Protein AF-A0AAU9KDA7-F1 (afdb_monomer)

Nearest PDB structures (foldseek):
  5lj7-assembly1_A  TM=3.739E-01  e=6.163E+00  Aggregatibacter actinomycetemcomitans

Secondary structure (DSSP, 8-state):
----SS-HHHHHHHHHHHHHHHHHHHHHHHHGGGTSB-----TT--EETTEEEEE----SB-TTS-BSSHHHHT-TTT-S-HHHHHHHHHHHHHHHHHHHHHT--SS-S-TTTTGGG-HHHHHHHHHHHHHHHHHHHHTHHHH---TT---HHHHHHHHHHHTHHHHHHHHHHTS---THHHHHHS--

Structure (mmCIF, N/CA/C/O backbone):
data_AF-A0AAU9KDA7-F1
#
_entry.id   AF-A0AAU9KDA7-F1
#
loop_
_atom_site.group_PDB
_atom_site.id
_atom_site.type_symbol
_atom_site.label_atom_id
_atom_site.label_alt_id
_atom_site.label_comp_id
_atom_site.label_asym_id
_atom_site.label_entity_id
_atom_site.label_seq_id
_atom_site.pdbx_PDB_ins_code
_atom_site.Cartn_x
_atom_site.Cartn_y
_atom_site.Cartn_z
_atom_site.occupancy
_atom_site.B_iso_or_equiv
_atom_site.auth_seq_id
_atom_site.auth_comp_id
_atom_site.auth_asym_id
_atom_site.auth_atom_id
_atom_site.pdbx_PDB_model_num
ATOM 1 N N . MET A 1 1 ? -16.596 14.611 34.846 1.00 47.81 1 MET A N 1
ATOM 2 C CA . MET A 1 1 ? -16.413 14.015 33.512 1.00 47.81 1 MET A CA 1
ATOM 3 C C . MET A 1 1 ? -15.746 15.099 32.691 1.00 47.81 1 MET A C 1
ATOM 5 O O . MET A 1 1 ? -16.405 16.059 32.333 1.00 47.81 1 MET A O 1
ATOM 9 N N . SER A 1 2 ? -14.416 15.101 32.630 1.00 47.25 2 SER A N 1
ATOM 10 C CA . SER A 1 2 ? -13.685 16.048 31.786 1.00 47.25 2 SER A CA 1
ATOM 11 C C . SER A 1 2 ? -13.745 15.489 30.373 1.00 47.25 2 SER A C 1
ATOM 13 O O . SER A 1 2 ? -13.139 14.446 30.119 1.00 47.25 2 SER A O 1
ATOM 15 N N . ASP A 1 3 ? -14.519 16.125 29.500 1.00 65.69 3 ASP A N 1
ATOM 16 C CA . ASP A 1 3 ? -14.676 15.703 28.111 1.00 65.69 3 ASP A CA 1
ATOM 17 C C . ASP A 1 3 ? -13.369 15.965 27.356 1.00 65.69 3 ASP A C 1
ATOM 19 O O . ASP A 1 3 ? -13.132 17.030 26.788 1.00 65.69 3 ASP A O 1
ATOM 23 N N . PHE A 1 4 ? -12.466 14.988 27.410 1.00 73.62 4 PHE A N 1
ATOM 24 C CA . PHE A 1 4 ? -11.274 14.980 26.580 1.00 73.62 4 PHE A CA 1
ATOM 25 C C . PHE A 1 4 ? -11.685 14.694 25.134 1.00 73.62 4 PHE A C 1
ATOM 27 O O . PHE A 1 4 ? -12.289 13.663 24.844 1.00 73.62 4 PHE A O 1
ATOM 34 N N . ILE A 1 5 ? -11.290 15.581 24.217 1.00 80.31 5 ILE A N 1
ATOM 35 C CA . ILE A 1 5 ? -11.473 15.423 22.760 1.00 80.31 5 ILE A CA 1
ATOM 36 C C . ILE A 1 5 ? -10.819 14.128 22.247 1.00 80.31 5 ILE A C 1
ATOM 38 O O . ILE A 1 5 ? -11.266 13.548 21.261 1.00 80.31 5 ILE A O 1
ATOM 42 N N . ILE A 1 6 ? -9.779 13.650 22.937 1.00 80.38 6 ILE A N 1
ATOM 43 C CA . ILE A 1 6 ? -9.104 12.388 22.645 1.00 80.38 6 ILE A CA 1
ATOM 44 C C . ILE A 1 6 ? -9.185 11.504 23.885 1.00 80.38 6 ILE A C 1
ATOM 46 O O . ILE A 1 6 ? -8.525 11.754 24.892 1.00 80.38 6 ILE A O 1
ATOM 50 N N . THR A 1 7 ? -9.995 10.450 23.802 1.00 83.75 7 THR A N 1
ATOM 51 C CA . THR A 1 7 ? -10.064 9.438 24.863 1.00 83.75 7 THR A CA 1
ATOM 52 C C . THR A 1 7 ? -8.801 8.560 24.818 1.00 83.75 7 THR A C 1
ATOM 54 O O . THR A 1 7 ? -8.312 8.269 23.722 1.00 83.75 7 THR A O 1
ATOM 57 N N . PRO A 1 8 ? -8.269 8.077 25.957 1.00 81.19 8 PRO A N 1
ATOM 58 C CA . PRO A 1 8 ? -7.115 7.169 25.974 1.00 81.19 8 PRO A CA 1
ATOM 59 C C . PRO A 1 8 ? -7.286 5.918 25.096 1.00 81.19 8 PRO A C 1
ATOM 61 O O . PRO A 1 8 ? -6.330 5.455 24.475 1.00 81.19 8 PRO A O 1
ATOM 64 N N . THR A 1 9 ? -8.516 5.413 24.970 1.00 82.38 9 THR A N 1
ATOM 65 C CA . THR A 1 9 ? -8.870 4.322 24.050 1.00 82.38 9 THR A CA 1
ATOM 66 C C . THR A 1 9 ? -8.643 4.704 22.585 1.00 82.38 9 THR A C 1
ATOM 68 O O . THR A 1 9 ? -8.045 3.933 21.839 1.00 82.38 9 THR A O 1
ATOM 71 N N . MET A 1 10 ? -9.029 5.917 22.178 1.00 87.50 10 MET A N 1
ATOM 72 C CA . MET A 1 10 ? -8.768 6.436 20.830 1.00 87.50 10 MET A CA 1
ATOM 73 C C . MET A 1 10 ? -7.266 6.606 20.585 1.00 87.50 10 MET A C 1
ATOM 75 O O . MET A 1 10 ? -6.771 6.201 19.536 1.00 87.50 10 MET A O 1
ATOM 79 N N . PHE A 1 11 ? -6.526 7.143 21.562 1.00 86.69 11 PHE A N 1
ATOM 80 C CA . PHE A 1 11 ? -5.074 7.315 21.453 1.00 86.69 11 PHE A CA 1
ATOM 81 C C . PHE A 1 11 ? -4.350 5.977 21.247 1.00 86.69 11 PHE A C 1
ATOM 83 O O . PHE A 1 11 ? -3.495 5.867 20.370 1.00 86.69 11 PHE A O 1
ATOM 90 N N . LYS A 1 12 ? -4.740 4.939 21.998 1.00 87.62 12 LYS A N 1
ATOM 91 C CA . LYS A 1 12 ? -4.221 3.573 21.837 1.00 87.62 12 LYS A CA 1
ATOM 92 C C . LYS A 1 12 ? -4.412 3.055 20.406 1.00 87.62 12 LYS A C 1
ATOM 94 O O . LYS A 1 12 ? -3.474 2.493 19.843 1.00 87.62 12 LYS A O 1
ATOM 99 N N . HIS A 1 13 ? -5.596 3.237 19.816 1.00 89.00 13 HIS A N 1
ATOM 100 C CA . HIS A 1 13 ? -5.866 2.803 18.438 1.00 89.00 13 HIS A CA 1
ATOM 101 C C . HIS A 1 13 ? -5.035 3.579 17.417 1.00 89.00 13 HIS A C 1
ATOM 103 O O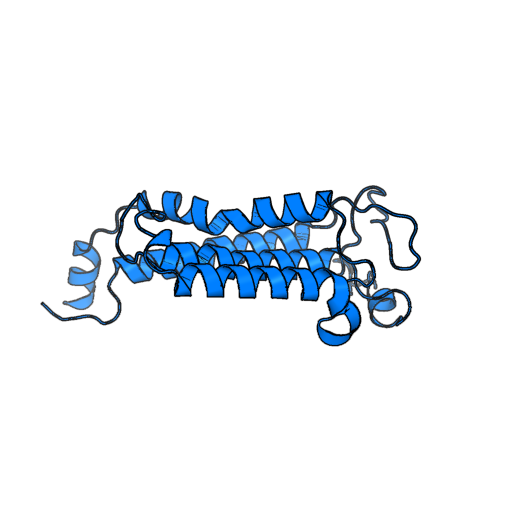 . HIS A 1 13 ? -4.439 2.961 16.539 1.00 89.00 13 HIS A O 1
ATOM 109 N N . ILE A 1 14 ? -4.934 4.905 17.565 1.00 91.00 14 ILE A N 1
ATOM 110 C CA . ILE A 1 14 ? -4.136 5.763 16.675 1.00 91.00 14 ILE A CA 1
ATOM 111 C C . ILE A 1 14 ? -2.660 5.353 16.719 1.00 91.00 14 ILE A C 1
ATOM 113 O O . ILE A 1 14 ? -2.061 5.063 15.683 1.00 91.00 14 ILE A O 1
ATOM 117 N N . PHE A 1 15 ? -2.079 5.285 17.918 1.00 91.75 15 PHE A N 1
ATOM 118 C CA . PHE A 1 15 ? -0.660 4.981 18.089 1.00 91.75 15 PHE A CA 1
ATOM 119 C C . PHE A 1 15 ? -0.328 3.535 17.703 1.00 91.75 15 PHE A C 1
ATOM 121 O O . PHE A 1 15 ? 0.678 3.285 17.037 1.00 91.75 15 PHE A O 1
ATOM 128 N N . GLY A 1 16 ? -1.185 2.578 18.077 1.00 91.81 16 GLY A N 1
ATOM 129 C CA . GLY A 1 16 ? -0.997 1.166 17.752 1.00 91.81 16 GLY A CA 1
ATOM 130 C C . GLY A 1 16 ? -1.025 0.905 16.247 1.00 91.81 16 GLY A C 1
ATOM 131 O O . GLY A 1 16 ? -0.121 0.255 15.722 1.00 91.81 16 GLY A O 1
ATOM 132 N N . GLN A 1 17 ? -2.018 1.456 15.540 1.00 93.56 17 GLN A N 1
ATOM 133 C CA . GLN A 1 17 ? -2.123 1.316 14.085 1.00 93.56 17 GLN A CA 1
ATOM 134 C C . GLN A 1 17 ? -0.934 1.959 13.371 1.00 93.56 17 GLN A C 1
ATOM 136 O O . GLN A 1 17 ? -0.307 1.312 12.533 1.00 93.56 17 GLN A O 1
ATOM 141 N N . ALA A 1 18 ? -0.581 3.194 13.744 1.00 94.31 18 ALA A N 1
ATOM 142 C CA . ALA A 1 18 ? 0.538 3.911 13.139 1.00 94.31 18 ALA A CA 1
ATOM 143 C C . ALA A 1 18 ? 1.865 3.164 13.332 1.00 94.31 18 ALA A C 1
ATOM 145 O O . ALA A 1 18 ? 2.627 3.005 12.383 1.00 94.31 18 ALA A O 1
ATOM 146 N N . THR A 1 19 ? 2.121 2.642 14.536 1.00 94.69 19 THR A N 1
ATOM 147 C CA . THR A 1 19 ? 3.363 1.913 14.835 1.00 94.69 19 THR A CA 1
ATOM 148 C C . THR A 1 19 ? 3.494 0.652 13.982 1.00 94.69 19 THR A C 1
ATOM 150 O O . THR A 1 19 ? 4.547 0.421 13.391 1.00 94.69 19 THR A O 1
ATOM 153 N N . ILE A 1 20 ? 2.424 -0.146 13.875 1.00 94.81 20 ILE A N 1
ATOM 154 C CA . ILE A 1 20 ? 2.430 -1.387 13.086 1.00 94.81 20 ILE A CA 1
ATOM 155 C C . ILE A 1 20 ? 2.615 -1.080 11.596 1.00 94.81 20 ILE A C 1
ATOM 157 O O . ILE A 1 20 ? 3.453 -1.699 10.945 1.00 94.81 20 ILE A O 1
ATOM 161 N N . GLN A 1 21 ? 1.881 -0.101 11.062 1.00 95.38 21 GLN A N 1
ATOM 162 C CA . GLN A 1 21 ? 1.982 0.277 9.650 1.00 95.38 21 GLN A CA 1
ATOM 163 C C . GLN A 1 21 ? 3.379 0.810 9.306 1.00 95.38 21 GLN A C 1
ATOM 165 O O . GLN A 1 21 ? 3.981 0.352 8.336 1.00 95.38 21 GLN A O 1
ATOM 170 N N . CYS A 1 22 ? 3.939 1.707 10.125 1.00 95.19 22 CYS A N 1
ATOM 171 C CA . CYS A 1 22 ? 5.295 2.224 9.928 1.00 95.19 22 CYS A CA 1
ATOM 172 C C . CYS A 1 22 ? 6.350 1.115 9.989 1.00 95.19 22 CYS A C 1
ATOM 174 O O . CYS A 1 22 ? 7.234 1.070 9.136 1.00 95.19 22 CYS A O 1
ATOM 176 N N . ALA A 1 23 ? 6.247 0.201 10.960 1.00 95.62 23 ALA A N 1
ATOM 177 C CA . ALA A 1 23 ? 7.174 -0.920 11.080 1.00 95.62 23 ALA A CA 1
ATOM 178 C C . ALA A 1 23 ? 7.142 -1.822 9.837 1.00 95.62 23 ALA A C 1
ATOM 180 O O . ALA A 1 23 ? 8.193 -2.240 9.356 1.00 95.62 23 ALA A O 1
ATOM 181 N N . ILE A 1 24 ? 5.953 -2.077 9.283 1.00 94.81 24 ILE A N 1
ATOM 182 C CA . ILE A 1 24 ? 5.789 -2.908 8.086 1.00 94.81 24 ILE A CA 1
ATOM 183 C C . ILE A 1 24 ? 6.342 -2.214 6.841 1.00 94.81 24 ILE A C 1
ATOM 185 O O . ILE A 1 24 ? 7.099 -2.838 6.102 1.00 94.81 24 ILE A O 1
ATOM 189 N N . ILE A 1 25 ? 6.027 -0.933 6.618 1.00 94.62 25 ILE A N 1
ATOM 190 C CA . ILE A 1 25 ? 6.587 -0.177 5.484 1.00 94.62 25 ILE A CA 1
ATOM 191 C C . ILE A 1 25 ? 8.115 -0.141 5.568 1.00 94.62 25 ILE A C 1
ATOM 193 O O . ILE A 1 25 ? 8.795 -0.397 4.576 1.00 94.62 25 ILE A O 1
ATOM 197 N N . PHE A 1 26 ? 8.663 0.112 6.757 1.00 93.38 26 PHE A N 1
ATOM 198 C CA . PHE A 1 26 ? 10.106 0.133 6.962 1.00 93.38 26 PHE A CA 1
ATOM 199 C C . PHE A 1 26 ? 10.738 -1.238 6.700 1.00 93.38 26 PHE A C 1
ATOM 201 O O . PHE A 1 26 ? 11.737 -1.326 5.993 1.00 93.38 26 PHE A O 1
ATOM 208 N N . ALA A 1 27 ? 10.134 -2.320 7.200 1.00 93.38 27 ALA A N 1
ATOM 209 C CA . ALA A 1 27 ? 10.602 -3.675 6.928 1.00 93.38 27 ALA A CA 1
ATOM 210 C C . ALA A 1 27 ? 10.559 -4.005 5.426 1.00 93.38 27 ALA A C 1
ATOM 212 O O . ALA A 1 27 ? 11.539 -4.518 4.887 1.00 93.38 27 ALA A O 1
ATOM 213 N N . MET A 1 28 ? 9.473 -3.656 4.729 1.00 91.81 28 MET A N 1
ATOM 214 C CA . MET A 1 28 ? 9.343 -3.872 3.283 1.00 91.81 28 MET A CA 1
ATOM 215 C C . MET A 1 28 ? 10.344 -3.050 2.470 1.00 91.81 28 MET A C 1
ATOM 217 O O . MET A 1 28 ? 10.842 -3.540 1.464 1.00 91.81 28 MET A O 1
ATOM 221 N N . MET A 1 29 ? 10.712 -1.848 2.915 1.00 89.62 29 MET A N 1
ATOM 222 C CA . MET A 1 29 ? 11.744 -1.041 2.254 1.00 89.62 29 MET A CA 1
ATOM 223 C C . MET A 1 29 ? 13.112 -1.745 2.213 1.00 89.62 29 MET A C 1
ATOM 225 O O . MET A 1 29 ? 13.900 -1.522 1.294 1.00 89.62 29 MET A O 1
ATOM 229 N N . PHE A 1 30 ? 13.404 -2.612 3.186 1.00 87.50 30 PHE A N 1
ATOM 230 C CA . PHE A 1 30 ? 14.641 -3.397 3.203 1.00 87.50 30 PHE A CA 1
ATOM 231 C C . PHE A 1 30 ? 14.481 -4.801 2.626 1.00 87.50 30 PHE A C 1
ATOM 233 O O . PHE A 1 30 ? 15.401 -5.278 1.969 1.00 87.50 30 PHE A O 1
ATOM 240 N N . ALA A 1 31 ? 13.340 -5.451 2.857 1.00 89.12 31 ALA A N 1
ATOM 241 C CA . ALA A 1 31 ? 13.101 -6.843 2.477 1.00 89.12 31 ALA A CA 1
ATOM 242 C C . ALA A 1 31 ? 12.422 -7.022 1.107 1.00 89.12 31 ALA A C 1
ATOM 244 O O . ALA A 1 31 ? 12.367 -8.143 0.604 1.00 89.12 31 ALA A O 1
ATOM 245 N N . GLY A 1 32 ? 11.899 -5.951 0.501 1.00 85.06 32 GLY A N 1
ATOM 246 C CA . GLY A 1 32 ? 11.080 -6.019 -0.714 1.00 85.06 32 GLY A CA 1
ATOM 247 C C . GLY A 1 32 ? 11.781 -6.681 -1.902 1.00 85.06 32 GLY A C 1
ATOM 248 O O . GLY A 1 32 ? 11.145 -7.441 -2.628 1.00 85.06 32 GLY A O 1
ATOM 249 N N . GLU A 1 33 ? 13.098 -6.492 -2.026 1.00 86.94 33 GLU A N 1
ATOM 250 C CA . GLU A 1 33 ? 13.928 -7.046 -3.110 1.00 86.94 33 GLU A CA 1
ATOM 251 C C . GLU A 1 33 ? 14.067 -8.576 -3.096 1.00 86.94 33 GLU A C 1
ATOM 253 O O . GLU A 1 33 ? 14.548 -9.151 -4.069 1.00 86.94 33 GLU A O 1
ATOM 258 N N . ASN A 1 34 ? 13.664 -9.234 -2.004 1.00 86.56 34 ASN A N 1
ATOM 259 C CA . ASN A 1 34 ? 13.741 -10.691 -1.834 1.00 86.56 34 ASN A CA 1
ATOM 260 C C . ASN A 1 34 ? 12.362 -11.358 -1.720 1.00 86.56 34 ASN A C 1
ATOM 262 O O . ASN A 1 34 ? 12.284 -12.565 -1.513 1.00 86.56 34 ASN A O 1
ATOM 266 N N . PHE A 1 35 ? 11.282 -10.576 -1.745 1.00 85.88 35 PHE A N 1
ATOM 267 C CA . PHE A 1 35 ? 9.934 -11.070 -1.460 1.00 85.88 35 PHE A CA 1
ATOM 268 C C . PHE A 1 35 ? 8.960 -10.828 -2.609 1.00 85.88 35 PHE A C 1
ATOM 270 O O . PHE A 1 35 ? 8.087 -11.659 -2.847 1.00 85.88 35 PHE A O 1
ATOM 277 N N . ILE A 1 36 ? 9.069 -9.694 -3.303 1.00 89.12 36 ILE A N 1
ATOM 278 C CA . ILE A 1 36 ? 8.114 -9.332 -4.352 1.00 89.12 36 ILE A CA 1
ATOM 279 C C . ILE A 1 36 ? 8.585 -9.986 -5.654 1.00 89.12 36 ILE A C 1
ATOM 281 O O . ILE A 1 36 ? 9.662 -9.621 -6.138 1.00 89.12 36 ILE A O 1
ATOM 285 N N . PRO A 1 37 ? 7.831 -10.948 -6.212 1.00 90.31 37 PRO A N 1
ATOM 286 C CA . PRO A 1 37 ? 8.215 -11.582 -7.461 1.00 90.31 37 PRO A CA 1
ATOM 287 C C . PRO A 1 37 ? 8.095 -10.580 -8.607 1.00 90.31 37 PRO A C 1
ATOM 289 O O . PRO A 1 37 ? 7.195 -9.732 -8.616 1.00 90.31 37 PRO A O 1
ATOM 292 N N . GLU A 1 38 ? 9.005 -10.670 -9.566 1.00 89.69 38 GLU A N 1
ATOM 293 C CA . GLU A 1 38 ? 8.989 -9.870 -10.786 1.00 89.69 38 GLU A CA 1
ATOM 294 C C . GLU A 1 38 ? 8.656 -10.775 -11.968 1.00 89.69 38 GLU A C 1
ATOM 296 O O . GLU A 1 38 ? 9.120 -11.909 -12.043 1.00 89.69 38 GLU A O 1
ATOM 301 N N . TYR A 1 39 ? 7.839 -10.279 -12.894 1.00 84.50 39 TYR A N 1
ATOM 302 C CA . TYR A 1 39 ? 7.463 -11.050 -14.074 1.00 84.50 39 TYR A CA 1
ATOM 303 C C . TYR A 1 39 ? 7.317 -10.151 -15.291 1.00 84.50 39 TYR A C 1
ATOM 305 O O . TYR A 1 39 ? 6.731 -9.068 -15.227 1.00 84.50 39 TYR A O 1
ATOM 313 N N . GLY A 1 40 ? 7.756 -10.671 -16.434 1.00 80.06 40 GLY A N 1
ATOM 314 C CA . GLY A 1 40 ? 7.497 -10.108 -17.752 1.00 80.06 40 GLY A CA 1
ATOM 315 C C . GLY A 1 40 ? 8.766 -9.892 -18.571 1.00 80.06 40 GLY A C 1
ATOM 316 O O . GLY A 1 40 ? 9.883 -10.095 -18.104 1.00 80.06 40 GLY A O 1
ATOM 317 N N . ASN A 1 41 ? 8.564 -9.456 -19.816 1.00 74.94 41 ASN A N 1
ATOM 318 C CA . ASN A 1 41 ? 9.622 -9.301 -20.822 1.00 74.94 41 ASN A CA 1
ATOM 319 C C . ASN A 1 41 ? 9.726 -7.856 -21.363 1.00 74.94 41 ASN A C 1
ATOM 321 O O . ASN A 1 41 ? 10.228 -7.634 -22.465 1.00 74.94 41 ASN A O 1
ATOM 325 N N . GLY A 1 42 ? 9.186 -6.878 -20.629 1.00 77.31 42 GLY A N 1
ATOM 326 C CA . GLY A 1 42 ? 9.202 -5.455 -20.973 1.00 77.31 42 GLY A CA 1
ATOM 327 C C . GLY A 1 42 ? 10.568 -4.800 -20.747 1.00 77.31 42 GLY A C 1
ATOM 328 O O . GLY A 1 42 ? 11.371 -5.258 -19.939 1.00 77.31 42 GLY A O 1
ATOM 329 N N . LYS A 1 43 ? 10.836 -3.689 -21.446 1.00 78.25 43 LYS A N 1
ATOM 330 C CA . LYS A 1 43 ? 12.105 -2.933 -21.333 1.00 78.25 43 LYS A CA 1
ATOM 331 C C . LYS A 1 43 ? 12.288 -2.233 -19.980 1.00 78.25 43 LYS A C 1
ATOM 333 O O . LYS A 1 43 ? 13.402 -1.842 -19.637 1.00 78.25 43 LYS A O 1
ATOM 338 N N . SER A 1 44 ? 11.197 -2.056 -19.246 1.00 80.50 44 SER A N 1
ATOM 339 C CA . SER A 1 44 ? 11.124 -1.456 -17.913 1.00 80.50 44 SER A CA 1
ATOM 340 C C . SER A 1 44 ? 11.291 -2.496 -16.792 1.00 80.50 44 SER A C 1
ATOM 342 O O . SER A 1 44 ? 11.293 -2.132 -15.617 1.00 80.50 44 SER A O 1
ATOM 344 N N . ILE A 1 45 ? 11.444 -3.786 -17.118 1.00 84.25 45 ILE A N 1
ATOM 345 C CA . ILE A 1 45 ? 11.479 -4.888 -16.147 1.00 84.25 45 ILE A CA 1
ATOM 346 C C . ILE A 1 45 ? 12.926 -5.285 -15.851 1.00 84.25 45 ILE A C 1
ATOM 348 O O . ILE A 1 45 ? 13.676 -5.655 -16.753 1.00 84.25 45 ILE A O 1
ATOM 352 N N . TYR A 1 46 ? 13.308 -5.213 -14.573 1.00 83.31 46 TYR A N 1
ATOM 353 C CA . TYR A 1 46 ? 14.661 -5.507 -14.102 1.00 83.31 46 TYR A CA 1
ATOM 354 C C . TYR A 1 46 ? 14.608 -6.389 -12.867 1.00 83.31 46 TYR A C 1
ATOM 356 O O . TYR A 1 46 ? 13.999 -6.039 -11.855 1.00 83.31 46 TYR A O 1
ATOM 364 N N . TYR A 1 47 ? 15.323 -7.500 -12.951 1.00 86.19 47 TYR A N 1
ATOM 365 C CA . TYR A 1 47 ? 15.408 -8.479 -11.885 1.00 86.19 47 TYR A CA 1
ATOM 366 C C . TYR A 1 47 ? 16.525 -8.139 -10.897 1.00 86.19 47 TYR A C 1
ATOM 368 O O . TYR A 1 47 ? 17.501 -7.442 -11.215 1.00 86.19 47 TYR A O 1
ATOM 376 N N . ASN A 1 48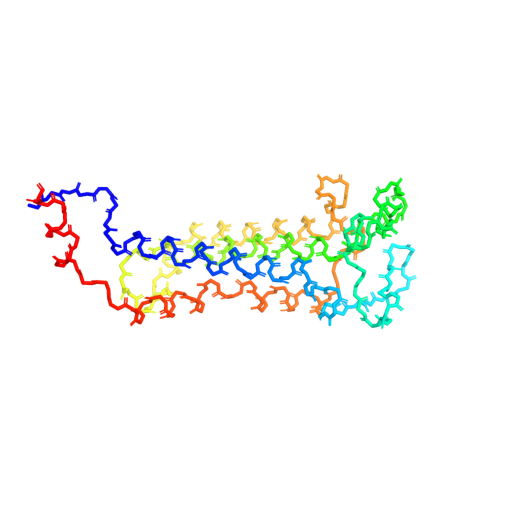 ? 16.385 -8.627 -9.669 1.00 84.88 48 ASN A N 1
ATOM 377 C CA . ASN A 1 48 ? 17.431 -8.533 -8.667 1.00 84.88 48 ASN A CA 1
ATOM 378 C C . ASN A 1 48 ? 18.649 -9.382 -9.104 1.00 84.88 48 ASN A C 1
ATOM 380 O O . ASN A 1 48 ? 18.509 -10.583 -9.323 1.00 84.88 48 ASN A O 1
ATOM 384 N N . PRO A 1 49 ? 19.871 -8.815 -9.186 1.00 80.38 49 PRO A N 1
ATOM 385 C CA . PRO A 1 49 ? 21.062 -9.557 -9.612 1.00 80.38 49 PRO A CA 1
ATOM 386 C C . PRO A 1 49 ? 21.445 -10.706 -8.670 1.00 80.38 49 PRO A C 1
ATOM 388 O O . PRO A 1 49 ? 22.226 -11.571 -9.050 1.00 80.38 49 PRO A O 1
ATOM 391 N N . SER A 1 50 ? 20.949 -10.699 -7.429 1.00 81.06 50 SER A N 1
ATOM 392 C CA . SER A 1 50 ? 21.172 -11.786 -6.467 1.00 81.06 50 SER A CA 1
ATOM 393 C C . SER A 1 50 ? 20.093 -12.869 -6.535 1.00 81.06 50 SER A C 1
ATOM 395 O O . SER A 1 50 ? 20.286 -13.956 -5.993 1.00 81.06 50 SER A O 1
ATOM 397 N N . SER A 1 51 ? 18.943 -12.587 -7.149 1.00 77.31 51 SER A N 1
ATOM 398 C CA . SER A 1 51 ? 17.819 -13.517 -7.260 1.00 77.31 51 SER A CA 1
ATOM 399 C C . SER A 1 51 ? 16.930 -13.100 -8.430 1.00 77.31 51 SER A C 1
ATOM 401 O O . SER A 1 51 ? 16.126 -12.177 -8.308 1.00 77.31 51 SER A O 1
ATOM 403 N N . GLU A 1 52 ? 17.089 -13.790 -9.558 1.00 80.12 52 GLU A N 1
ATOM 404 C CA . GLU A 1 52 ? 16.472 -13.438 -10.845 1.00 80.12 52 GLU A CA 1
ATOM 405 C C . GLU A 1 52 ? 14.938 -13.529 -10.863 1.00 80.12 52 GLU A C 1
ATOM 407 O O . GLU A 1 52 ? 14.334 -13.114 -11.837 1.00 80.12 52 GLU A O 1
ATOM 412 N N . ASP A 1 53 ? 14.299 -14.006 -9.794 1.00 87.06 53 ASP A N 1
ATOM 413 C CA . ASP A 1 53 ? 12.838 -14.119 -9.700 1.00 87.06 53 ASP A CA 1
ATOM 414 C C . ASP A 1 53 ? 12.171 -12.907 -9.014 1.00 87.06 53 ASP A C 1
ATOM 416 O O . ASP A 1 53 ? 10.944 -12.796 -9.004 1.00 87.06 53 ASP A O 1
ATOM 420 N N . TYR A 1 54 ? 12.947 -11.993 -8.415 1.00 90.31 54 TYR A N 1
ATOM 421 C CA . TYR A 1 54 ? 12.416 -10.888 -7.603 1.00 90.31 54 TYR A CA 1
ATOM 422 C C . TYR A 1 54 ? 12.707 -9.504 -8.184 1.00 90.31 54 TYR A C 1
ATOM 424 O O . TYR A 1 54 ? 13.642 -9.297 -8.964 1.00 90.31 54 TYR A O 1
ATOM 432 N N . VAL A 1 55 ? 11.905 -8.531 -7.745 1.00 90.00 55 VAL A N 1
ATOM 433 C CA . VAL A 1 55 ? 12.024 -7.125 -8.142 1.00 90.00 55 VAL A CA 1
ATOM 434 C C . VAL A 1 55 ? 13.362 -6.529 -7.717 1.00 90.00 55 VAL A C 1
ATOM 436 O O . VAL A 1 55 ? 13.907 -6.807 -6.645 1.00 90.00 55 VAL A O 1
ATOM 439 N N . LYS A 1 56 ? 13.872 -5.607 -8.530 1.00 89.25 56 LYS A N 1
ATOM 440 C CA . LYS A 1 56 ? 1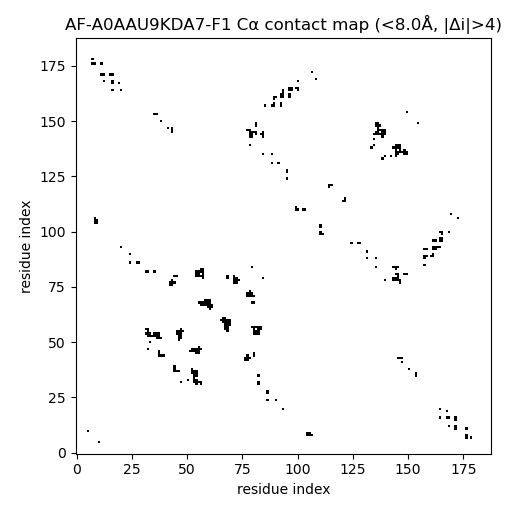5.019 -4.784 -8.151 1.00 89.25 56 LYS A CA 1
ATOM 441 C C . LYS A 1 56 ? 14.665 -3.855 -6.974 1.00 89.25 56 LYS A C 1
ATOM 443 O O . LYS A 1 56 ? 13.569 -3.305 -6.918 1.00 89.25 56 LYS A O 1
ATOM 448 N N . SER A 1 57 ? 15.625 -3.602 -6.083 1.00 86.88 57 SER A N 1
ATOM 449 C CA . SER A 1 57 ? 15.481 -2.820 -4.840 1.00 86.88 57 SER A CA 1
ATOM 450 C C . SER A 1 57 ? 14.772 -1.462 -4.955 1.00 86.88 57 SER A C 1
ATOM 452 O O . SER A 1 57 ? 14.183 -0.961 -4.001 1.00 86.88 57 SER A O 1
ATOM 454 N N . GLY A 1 58 ? 14.889 -0.792 -6.103 1.00 86.94 58 GLY A N 1
ATOM 455 C CA . GLY A 1 58 ? 14.387 0.572 -6.281 1.00 86.94 58 GLY A CA 1
ATOM 456 C C . GLY A 1 58 ? 15.132 1.640 -5.469 1.00 86.94 58 GLY A C 1
ATOM 457 O O . GLY A 1 58 ? 14.814 2.816 -5.596 1.00 86.94 58 GLY A O 1
ATOM 458 N N . ARG A 1 59 ? 16.131 1.259 -4.661 1.00 88.12 59 ARG A N 1
ATOM 459 C CA . ARG A 1 59 ? 17.022 2.167 -3.929 1.00 88.12 59 ARG A CA 1
ATOM 460 C C . ARG A 1 59 ? 18.093 2.720 -4.870 1.00 88.12 59 ARG A C 1
ATOM 462 O O . ARG A 1 59 ? 18.683 1.971 -5.644 1.00 88.12 59 ARG A O 1
ATOM 469 N N . ASP A 1 60 ? 18.406 4.009 -4.767 1.00 86.19 60 ASP A N 1
ATOM 470 C CA . ASP A 1 60 ? 19.447 4.623 -5.609 1.00 86.19 60 ASP A CA 1
ATOM 471 C C . ASP A 1 60 ? 20.843 4.063 -5.330 1.00 86.19 60 ASP A C 1
ATOM 473 O O . ASP A 1 60 ? 21.644 3.902 -6.255 1.00 86.19 60 ASP A O 1
ATOM 477 N N . TYR A 1 61 ? 21.115 3.744 -4.063 1.00 86.56 61 TYR A N 1
ATOM 478 C CA . TYR A 1 61 ? 22.401 3.256 -3.583 1.00 86.56 61 TYR A CA 1
ATOM 479 C C . TYR A 1 61 ? 22.231 1.984 -2.756 1.00 86.56 61 TYR A C 1
ATOM 481 O O . TYR A 1 61 ? 21.284 1.838 -1.980 1.00 86.56 61 TYR A O 1
ATOM 489 N N . ASN A 1 62 ? 23.201 1.087 -2.889 1.00 83.94 62 ASN A N 1
ATOM 490 C CA . ASN A 1 62 ? 23.336 -0.091 -2.046 1.00 83.94 62 ASN A CA 1
ATOM 491 C C . ASN A 1 62 ? 23.920 0.274 -0.676 1.00 83.94 62 ASN A C 1
ATOM 493 O O . ASN A 1 62 ? 24.519 1.332 -0.492 1.00 83.94 62 ASN A O 1
ATOM 497 N N . PHE A 1 63 ? 23.855 -0.658 0.277 1.00 82.19 63 PHE A N 1
ATOM 498 C CA . PHE A 1 63 ? 24.470 -0.500 1.605 1.00 82.19 63 PHE A CA 1
ATOM 499 C C . PHE A 1 63 ? 25.980 -0.213 1.575 1.00 82.19 63 PHE A C 1
ATOM 501 O O . PHE A 1 63 ? 26.527 0.314 2.538 1.00 82.19 63 PHE A O 1
ATOM 508 N N . LYS A 1 64 ? 26.657 -0.559 0.474 1.00 87.00 64 LYS A N 1
ATOM 509 C CA . LYS A 1 64 ? 28.084 -0.289 0.250 1.00 87.00 64 LYS A CA 1
ATOM 510 C C . LYS A 1 64 ? 28.365 1.126 -0.278 1.00 87.00 64 LYS A C 1
ATOM 512 O O . LYS A 1 64 ? 29.524 1.503 -0.382 1.00 87.00 64 LYS A O 1
ATOM 517 N N . GLY A 1 65 ? 27.327 1.897 -0.613 1.00 86.12 65 GLY A N 1
ATOM 518 C CA . GLY A 1 65 ? 27.436 3.217 -1.244 1.00 86.12 65 GLY A CA 1
ATOM 519 C C . GLY A 1 65 ? 27.538 3.184 -2.773 1.00 86.12 65 GLY A C 1
ATOM 520 O O . GLY A 1 65 ? 27.551 4.239 -3.403 1.00 86.12 65 GLY A O 1
ATOM 521 N N . ASP A 1 66 ? 27.569 1.997 -3.383 1.00 87.25 66 ASP A N 1
ATOM 522 C CA . ASP A 1 66 ? 27.567 1.839 -4.839 1.00 87.25 66 ASP A CA 1
ATOM 523 C C . ASP A 1 66 ? 26.190 2.164 -5.433 1.00 87.25 66 ASP A C 1
ATOM 525 O O . ASP A 1 66 ? 25.157 1.895 -4.813 1.00 87.25 66 ASP A O 1
ATOM 529 N N . LYS A 1 67 ? 26.168 2.710 -6.655 1.00 86.75 67 LYS A N 1
ATOM 530 C CA . LYS A 1 67 ? 24.929 3.006 -7.393 1.00 86.75 67 LYS A CA 1
ATOM 531 C C . LYS A 1 67 ? 24.195 1.706 -7.730 1.00 86.75 67 LYS A C 1
ATOM 533 O O . LYS A 1 67 ? 24.798 0.804 -8.304 1.00 86.75 67 LYS A O 1
ATOM 538 N N . ASP A 1 68 ? 22.904 1.641 -7.414 1.00 84.19 68 ASP A N 1
ATOM 539 C CA . ASP A 1 68 ? 22.051 0.478 -7.679 1.00 84.19 68 ASP A CA 1
ATOM 540 C C . ASP A 1 68 ? 20.962 0.796 -8.709 1.00 84.19 68 ASP A C 1
ATOM 542 O O . ASP A 1 68 ? 21.091 0.441 -9.881 1.00 84.19 68 ASP A O 1
ATOM 546 N N . CYS A 1 69 ? 19.914 1.522 -8.307 1.00 83.19 69 CYS A N 1
ATOM 547 C CA . CYS A 1 69 ? 18.822 1.917 -9.204 1.00 83.19 69 CYS A CA 1
ATOM 548 C C . CYS A 1 69 ? 18.937 3.353 -9.729 1.00 83.19 69 CYS A C 1
ATOM 550 O O . CYS A 1 69 ? 18.091 3.768 -10.517 1.00 83.19 69 CYS A O 1
ATOM 552 N N . TYR A 1 70 ? 20.003 4.084 -9.381 1.00 81.31 70 TYR A N 1
ATOM 553 C CA . TYR A 1 70 ? 20.209 5.481 -9.792 1.00 81.31 70 TYR A CA 1
ATOM 554 C C . TYR A 1 70 ? 20.010 5.712 -11.302 1.00 81.31 70 TYR A C 1
ATOM 556 O O . TYR A 1 70 ? 19.414 6.699 -11.728 1.00 81.31 70 TYR A O 1
ATOM 564 N N . TRP A 1 71 ? 20.494 4.787 -12.137 1.00 75.25 71 TRP A N 1
ATOM 565 C CA . TRP A 1 71 ? 20.331 4.880 -13.588 1.00 75.25 71 TRP A CA 1
ATOM 566 C C . TRP A 1 71 ? 18.892 4.630 -14.073 1.00 75.25 71 TRP A C 1
ATOM 568 O O . TRP A 1 71 ? 18.501 5.258 -15.047 1.00 75.25 71 TRP A O 1
ATOM 578 N N . LEU A 1 72 ? 18.080 3.794 -13.411 1.00 81.25 72 LEU A N 1
ATOM 579 C CA . LEU A 1 72 ? 16.700 3.495 -13.823 1.00 81.25 72 LEU A CA 1
ATOM 580 C C . LEU A 1 72 ? 15.852 4.760 -13.709 1.00 81.25 72 LEU A C 1
ATOM 582 O O . LEU A 1 72 ? 15.146 5.119 -14.643 1.00 81.25 72 LEU A O 1
ATOM 586 N N . TYR A 1 73 ? 16.001 5.473 -12.591 1.00 72.69 73 TYR A N 1
ATOM 587 C CA . TYR A 1 73 ? 15.263 6.702 -12.319 1.00 72.69 73 TYR A CA 1
ATOM 588 C C . TYR A 1 73 ? 15.522 7.802 -13.359 1.00 72.69 73 TYR A C 1
ATOM 590 O O . TYR A 1 73 ? 14.612 8.533 -13.739 1.00 72.69 73 TYR A O 1
ATOM 598 N N . ASN A 1 74 ? 16.759 7.912 -13.851 1.00 79.44 74 ASN A N 1
ATOM 599 C CA . ASN A 1 74 ? 17.130 8.933 -14.830 1.00 79.44 74 ASN A CA 1
ATOM 600 C C . ASN A 1 74 ? 16.800 8.541 -16.287 1.00 79.44 74 ASN A C 1
ATOM 602 O O . ASN A 1 74 ? 16.987 9.352 -17.192 1.00 79.44 74 ASN A O 1
ATOM 606 N N . ASN A 1 75 ? 16.339 7.308 -16.535 1.00 80.25 75 ASN A N 1
ATOM 607 C CA . ASN A 1 75 ? 15.955 6.832 -17.864 1.00 80.25 75 ASN A CA 1
ATOM 608 C C . ASN A 1 75 ? 14.429 6.871 -18.032 1.00 80.25 75 ASN A C 1
ATOM 610 O O . ASN A 1 75 ? 13.699 6.075 -17.441 1.00 80.25 75 ASN A O 1
ATOM 614 N N . THR A 1 76 ? 13.949 7.751 -18.911 1.00 76.69 76 THR A N 1
ATOM 615 C CA . THR A 1 76 ? 12.512 7.941 -19.182 1.00 76.69 76 THR A CA 1
ATOM 616 C C . THR A 1 76 ? 11.837 6.729 -19.818 1.00 76.69 76 THR A C 1
ATOM 618 O O . THR A 1 76 ? 10.637 6.548 -19.648 1.00 76.69 76 THR A O 1
ATOM 621 N N . ASP A 1 77 ? 12.596 5.893 -20.528 1.00 77.38 77 ASP A N 1
ATOM 622 C CA . ASP A 1 77 ? 12.069 4.723 -21.247 1.00 77.38 77 ASP A CA 1
ATOM 623 C C . ASP A 1 77 ? 11.875 3.497 -20.341 1.00 77.38 77 ASP A C 1
ATOM 625 O O . ASP A 1 77 ? 11.241 2.518 -20.734 1.00 77.38 77 ASP A O 1
ATOM 629 N N . ILE A 1 78 ? 12.471 3.530 -19.148 1.00 78.19 78 ILE A N 1
ATOM 630 C CA . ILE A 1 78 ? 12.557 2.401 -18.220 1.00 78.19 78 ILE A CA 1
ATOM 631 C C . ILE A 1 78 ? 11.708 2.670 -16.977 1.00 78.19 78 ILE A C 1
ATOM 633 O O . ILE A 1 78 ? 10.917 1.818 -16.579 1.00 78.19 78 ILE A O 1
ATOM 637 N N . GLY A 1 79 ? 11.842 3.862 -16.392 1.00 83.56 79 GLY A N 1
ATOM 638 C CA . GLY A 1 79 ? 11.116 4.239 -15.188 1.00 83.56 79 GLY A CA 1
ATOM 639 C C . GLY A 1 79 ? 11.646 3.590 -13.897 1.00 83.56 79 GLY A C 1
ATOM 640 O O . GLY A 1 79 ? 12.643 2.863 -13.895 1.00 83.56 79 GLY A O 1
ATOM 641 N N . PRO A 1 80 ? 11.011 3.899 -12.755 1.00 84.88 80 PRO A N 1
ATOM 642 C CA . PRO A 1 80 ? 11.420 3.405 -11.442 1.00 84.88 80 PRO A CA 1
ATOM 643 C C . PRO A 1 80 ? 11.084 1.920 -11.264 1.00 84.88 80 PRO A C 1
ATOM 645 O O . PRO A 1 80 ? 10.207 1.395 -11.938 1.00 84.88 80 PRO A O 1
ATOM 648 N N . SER A 1 81 ? 11.743 1.242 -10.318 1.00 88.69 81 SER A N 1
ATOM 649 C CA . SER A 1 81 ? 11.450 -0.167 -9.999 1.00 88.69 81 SER A CA 1
ATOM 650 C C . SER A 1 81 ? 10.015 -0.370 -9.489 1.00 88.69 81 SER A C 1
ATOM 652 O O . SER A 1 81 ? 9.520 0.433 -8.688 1.00 88.69 81 SER A O 1
ATOM 654 N N . ARG A 1 82 ? 9.397 -1.513 -9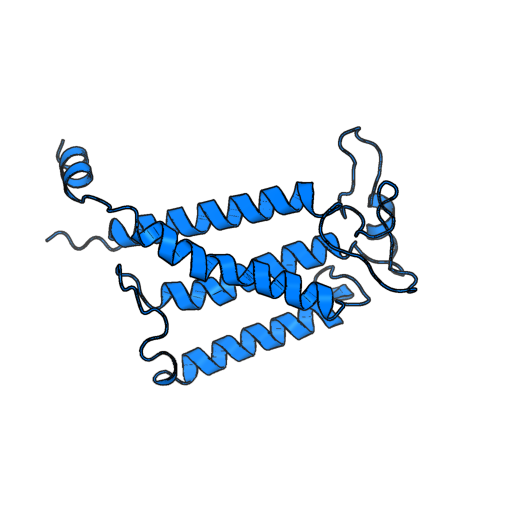.839 1.00 89.38 82 ARG A N 1
ATOM 655 C CA . ARG A 1 82 ? 8.091 -1.946 -9.306 1.00 89.38 82 ARG A CA 1
ATOM 656 C C . ARG A 1 82 ? 8.058 -2.001 -7.780 1.00 89.38 82 ARG A C 1
ATOM 658 O O . ARG A 1 82 ? 7.001 -1.780 -7.196 1.00 89.38 82 ARG A O 1
ATOM 665 N N . MET A 1 83 ? 9.196 -2.218 -7.115 1.00 91.50 83 MET A N 1
ATOM 666 C CA . MET A 1 83 ? 9.272 -2.227 -5.649 1.00 91.50 83 MET A CA 1
ATOM 667 C C . MET A 1 83 ? 8.791 -0.910 -5.021 1.00 91.50 83 MET A C 1
ATOM 669 O O . MET A 1 83 ? 8.060 -0.928 -4.030 1.00 91.50 83 MET A O 1
ATOM 673 N N . VAL A 1 84 ? 9.167 0.236 -5.597 1.00 90.12 84 VAL A N 1
ATOM 674 C CA . VAL A 1 84 ? 8.787 1.554 -5.060 1.00 90.12 84 VAL A CA 1
ATOM 675 C C . VAL A 1 84 ? 7.289 1.778 -5.236 1.00 90.12 84 VAL A C 1
ATOM 677 O O . VAL A 1 84 ? 6.602 2.193 -4.301 1.00 90.12 84 VAL A O 1
ATOM 680 N N . THR A 1 85 ? 6.762 1.414 -6.407 1.00 92.06 85 THR A N 1
ATOM 681 C CA . THR A 1 85 ? 5.320 1.424 -6.673 1.00 92.06 85 THR A CA 1
ATOM 682 C C . THR A 1 85 ? 4.575 0.493 -5.719 1.00 92.06 85 THR A C 1
ATOM 684 O O . THR A 1 85 ? 3.475 0.821 -5.282 1.00 92.06 85 THR A O 1
ATOM 687 N N . PHE A 1 86 ? 5.163 -0.651 -5.353 1.00 93.31 86 PHE A N 1
ATOM 688 C CA . PHE A 1 86 ? 4.526 -1.639 -4.478 1.00 93.31 86 PHE A CA 1
ATOM 689 C C . PHE A 1 86 ? 4.386 -1.083 -3.068 1.00 93.31 86 PHE A C 1
ATOM 691 O O . PHE A 1 86 ? 3.303 -1.123 -2.487 1.00 93.31 86 PHE A O 1
ATOM 698 N N . ILE A 1 87 ? 5.461 -0.492 -2.543 1.00 93.62 87 ILE A N 1
ATOM 699 C CA . ILE A 1 87 ? 5.445 0.169 -1.235 1.00 93.62 87 ILE A CA 1
ATOM 700 C C . ILE A 1 87 ? 4.430 1.317 -1.229 1.00 93.62 87 ILE A C 1
ATOM 702 O O . ILE A 1 87 ? 3.656 1.434 -0.278 1.00 93.62 87 ILE A O 1
ATOM 706 N N . PHE A 1 88 ? 4.384 2.124 -2.294 1.00 93.25 88 PHE A N 1
ATOM 707 C CA . PHE A 1 88 ? 3.377 3.174 -2.448 1.00 93.25 88 PHE A CA 1
ATOM 708 C C . PHE A 1 88 ? 1.948 2.608 -2.443 1.00 93.25 88 PHE A C 1
ATOM 710 O O . PHE A 1 88 ? 1.095 3.100 -1.705 1.00 93.25 88 PHE A O 1
ATOM 717 N N . ASN A 1 89 ? 1.687 1.544 -3.207 1.00 95.00 89 ASN A N 1
ATOM 718 C CA . ASN A 1 89 ? 0.363 0.935 -3.280 1.00 95.00 89 ASN A CA 1
ATOM 719 C C . ASN A 1 89 ? -0.074 0.355 -1.930 1.00 95.00 89 ASN A C 1
ATOM 721 O O . ASN A 1 89 ? -1.191 0.604 -1.481 1.00 95.00 89 ASN A O 1
ATOM 725 N N . VAL A 1 90 ? 0.815 -0.364 -1.243 1.00 95.62 90 VAL A N 1
ATOM 726 C CA . VAL A 1 90 ? 0.528 -0.906 0.091 1.00 95.62 90 VAL A CA 1
ATOM 727 C C . VAL A 1 90 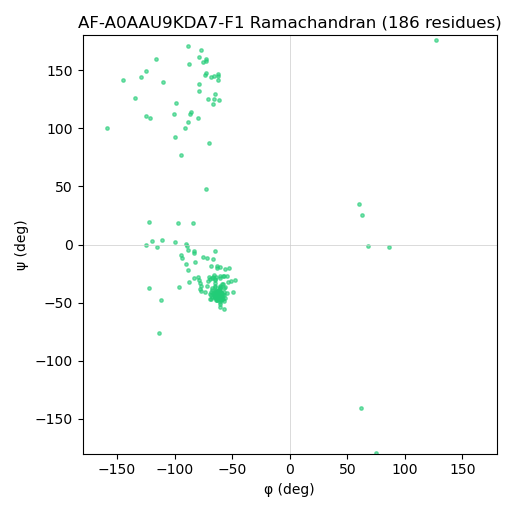? 0.295 0.210 1.105 1.00 95.62 90 VAL A C 1
ATOM 729 O O . VAL A 1 90 ? -0.619 0.093 1.919 1.00 95.62 90 VAL A O 1
ATOM 732 N N . PHE A 1 91 ? 1.055 1.308 1.033 1.00 95.38 91 PHE A N 1
ATOM 733 C CA . PHE A 1 91 ? 0.808 2.481 1.864 1.00 95.38 91 PHE A CA 1
ATOM 734 C C . PHE A 1 91 ? -0.619 2.995 1.655 1.00 95.38 91 PHE A C 1
ATOM 736 O O . PHE A 1 91 ? -1.377 3.003 2.620 1.00 95.38 91 PHE A O 1
ATOM 743 N N . VAL A 1 92 ? -1.030 3.298 0.417 1.00 95.19 92 VAL A N 1
ATOM 744 C CA . VAL A 1 92 ? -2.391 3.800 0.142 1.00 95.19 92 VAL A CA 1
ATOM 745 C C . VAL A 1 92 ? -3.472 2.804 0.569 1.00 95.19 92 VAL A C 1
ATOM 747 O O . VAL A 1 92 ? -4.472 3.194 1.179 1.00 95.19 92 VAL A O 1
ATOM 750 N N . LEU A 1 93 ? -3.263 1.507 0.326 1.00 96.25 93 LEU A N 1
ATOM 751 C CA . LEU A 1 93 ? -4.168 0.465 0.807 1.00 96.25 93 LEU A CA 1
ATOM 752 C C . LEU A 1 93 ? -4.258 0.459 2.338 1.00 96.25 93 LEU A C 1
ATOM 754 O O . LEU A 1 93 ? -5.354 0.280 2.870 1.00 96.25 93 LEU A O 1
ATOM 758 N N . PHE A 1 94 ? -3.169 0.735 3.066 1.00 97.06 94 PHE A N 1
ATOM 759 C CA . PHE A 1 94 ? -3.247 0.890 4.516 1.00 97.06 94 PHE A CA 1
ATOM 760 C C . PHE A 1 94 ? -4.179 2.023 4.922 1.00 97.06 94 PHE A C 1
ATOM 762 O O . PHE A 1 94 ? -4.966 1.831 5.847 1.00 97.06 94 PHE A O 1
ATOM 769 N N . GLN A 1 95 ? -4.148 3.174 4.244 1.00 95.81 95 GLN A N 1
ATOM 770 C CA . GLN A 1 95 ? -5.095 4.250 4.550 1.00 95.81 95 GLN A CA 1
ATOM 771 C C . GLN A 1 95 ? -6.536 3.848 4.220 1.00 95.81 95 GLN A C 1
ATOM 773 O O . GLN A 1 95 ? -7.420 4.056 5.052 1.00 95.81 95 GLN A O 1
ATOM 778 N N . LEU A 1 96 ? -6.758 3.199 3.074 1.00 95.69 96 LEU A N 1
ATOM 779 C CA . LEU A 1 96 ? -8.083 2.762 2.633 1.00 95.69 96 LEU A CA 1
ATOM 780 C C . LEU A 1 96 ? -8.720 1.737 3.589 1.00 95.69 96 LEU A C 1
ATOM 782 O O . LEU A 1 96 ? -9.902 1.825 3.928 1.00 95.69 96 LEU A O 1
ATOM 786 N N . PHE A 1 97 ? -7.949 0.755 4.058 1.00 94.62 97 PHE A N 1
ATOM 787 C CA . PHE A 1 97 ? -8.443 -0.238 5.013 1.00 94.62 97 PHE A CA 1
ATOM 788 C C . PHE A 1 97 ? -8.496 0.305 6.446 1.00 94.62 97 PHE A C 1
ATOM 790 O O . PHE A 1 97 ? -9.383 -0.072 7.217 1.00 94.62 97 PHE A O 1
ATOM 797 N N . ASN A 1 98 ? -7.610 1.235 6.813 1.00 93.25 98 ASN A N 1
ATOM 798 C CA . ASN A 1 98 ? -7.685 1.913 8.104 1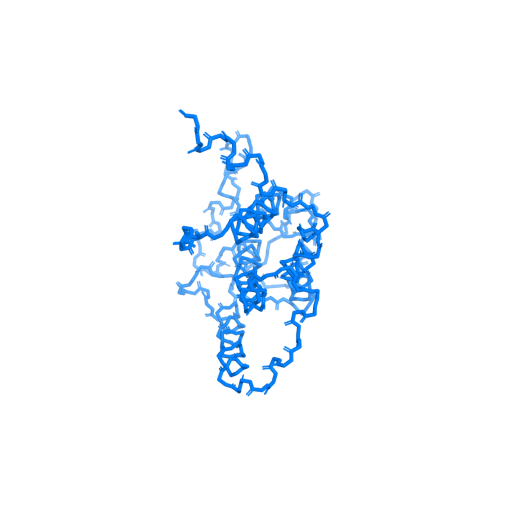.00 93.25 98 ASN A CA 1
ATOM 799 C C . ASN A 1 98 ? -8.918 2.827 8.211 1.00 93.25 98 ASN A C 1
ATOM 801 O O . ASN A 1 98 ? -9.468 2.970 9.301 1.00 93.25 98 ASN A O 1
ATOM 805 N N . GLU A 1 99 ? -9.422 3.375 7.103 1.00 92.38 99 GLU A N 1
ATOM 806 C CA . GLU A 1 99 ? -10.681 4.132 7.084 1.00 92.38 99 GLU A CA 1
ATOM 807 C C . GLU A 1 99 ? -11.861 3.301 7.621 1.00 92.38 99 GLU A C 1
ATOM 809 O O . GLU A 1 99 ? -12.662 3.780 8.430 1.00 92.38 99 GLU A O 1
ATOM 814 N N . ILE A 1 100 ? -11.918 2.012 7.259 1.00 91.25 100 ILE A N 1
ATOM 815 C CA . ILE A 1 100 ? -12.937 1.074 7.755 1.00 91.25 100 ILE A CA 1
ATOM 816 C C . ILE A 1 100 ? -12.833 0.918 9.278 1.00 91.25 100 ILE A C 1
ATOM 818 O O . ILE A 1 100 ? -13.854 0.881 9.971 1.00 91.25 100 ILE A O 1
ATOM 822 N N . ASN A 1 101 ? -11.612 0.877 9.819 1.00 89.12 101 ASN A N 1
ATOM 823 C CA . ASN A 1 101 ? -11.392 0.830 11.261 1.00 89.12 101 ASN A CA 1
ATOM 824 C C . ASN A 1 101 ? -11.817 2.142 11.939 1.00 89.12 101 ASN A C 1
ATOM 826 O O . ASN A 1 101 ? -12.521 2.119 12.949 1.00 89.12 101 ASN A O 1
ATOM 830 N N . CYS A 1 102 ? -11.455 3.297 11.389 1.00 87.38 102 CYS A N 1
ATOM 831 C CA . CYS A 1 102 ? -11.757 4.596 11.997 1.00 87.38 102 CYS A CA 1
ATOM 832 C C . CYS A 1 102 ? -13.263 4.866 12.161 1.00 87.38 102 CYS A C 1
ATOM 834 O O . CYS A 1 102 ? -13.653 5.656 13.019 1.00 87.38 102 CYS A O 1
ATOM 836 N N . ARG A 1 103 ? -14.128 4.154 11.423 1.00 88.00 103 ARG A N 1
ATOM 837 C CA . ARG A 1 103 ? -15.592 4.232 11.566 1.00 88.00 103 ARG A CA 1
ATOM 838 C C . ARG A 1 103 ? -16.095 3.883 12.972 1.00 88.00 103 ARG A C 1
ATOM 840 O O . ARG A 1 103 ? -17.168 4.336 13.371 1.00 88.00 103 ARG A O 1
ATOM 847 N N . LYS A 1 104 ? -15.356 3.057 13.718 1.00 82.38 104 LYS A N 1
ATOM 848 C CA . LYS A 1 104 ? -15.693 2.639 15.085 1.00 82.38 104 LYS A CA 1
ATOM 849 C C . LYS A 1 104 ? -14.530 2.967 16.018 1.00 82.38 104 LYS A C 1
ATOM 851 O O . LYS A 1 104 ? -13.486 2.329 15.938 1.00 82.38 104 LYS A O 1
ATOM 856 N N . LEU A 1 105 ? -14.728 3.943 16.904 1.00 73.88 105 LEU A N 1
ATOM 857 C CA . LEU A 1 105 ? -13.687 4.489 17.792 1.00 73.88 105 LEU A CA 1
ATOM 858 C C . LEU A 1 105 ? -13.547 3.741 19.127 1.00 73.88 105 LEU A C 1
ATOM 860 O O . LEU A 1 105 ? -12.509 3.827 19.777 1.00 73.88 105 LEU A O 1
ATOM 864 N N . GLN A 1 106 ? -14.594 3.033 19.548 1.00 76.12 106 GLN A N 1
ATOM 865 C CA . GLN A 1 106 ? -14.590 2.219 20.763 1.00 76.12 106 GLN A CA 1
ATOM 866 C C . GLN A 1 106 ? -14.095 0.795 20.467 1.00 76.12 106 GLN A C 1
ATOM 868 O O . GLN A 1 106 ? -13.957 0.405 19.302 1.00 76.12 106 GLN A O 1
ATOM 873 N N . ASP A 1 107 ? -13.867 0.007 21.521 1.00 77.25 107 ASP A N 1
ATOM 874 C CA . ASP A 1 107 ? -13.422 -1.394 21.458 1.00 77.25 107 ASP A CA 1
ATOM 875 C C . ASP A 1 107 ? -14.538 -2.355 20.979 1.00 77.25 107 ASP A C 1
ATOM 877 O O . ASP A 1 107 ? -14.800 -3.407 21.557 1.00 77.25 107 ASP A O 1
ATOM 881 N N . GLU A 1 108 ? -15.221 -1.988 19.894 1.00 78.62 108 GLU A N 1
ATOM 882 C CA . GLU A 1 108 ? -16.177 -2.837 19.190 1.00 78.62 108 GLU A CA 1
ATOM 883 C C . GLU A 1 108 ? -15.434 -3.848 18.300 1.00 78.62 108 GLU A C 1
ATOM 885 O O . GLU A 1 108 ? -14.551 -3.482 17.516 1.00 78.62 108 GLU A O 1
ATOM 890 N N . THR A 1 109 ? -15.828 -5.121 18.383 1.00 71.25 109 THR A N 1
ATOM 891 C CA . THR A 1 109 ? -15.222 -6.235 17.630 1.00 71.25 109 THR A CA 1
ATOM 892 C C . THR A 1 109 ? -15.766 -6.366 16.203 1.00 71.25 109 THR A C 1
ATOM 894 O O . THR A 1 109 ? -15.045 -6.787 15.301 1.00 71.25 109 THR A O 1
ATOM 897 N N . CYS A 1 110 ? -17.016 -5.963 15.958 1.00 78.31 110 CYS A N 1
ATOM 898 C CA . CYS A 1 110 ? -17.675 -6.077 14.653 1.00 78.31 110 CYS A CA 1
ATOM 899 C C . CYS A 1 110 ? -17.553 -4.789 13.819 1.00 78.31 110 CYS A C 1
ATOM 901 O O . CYS A 1 110 ? -18.526 -4.047 13.657 1.00 78.31 110 CYS A O 1
ATOM 903 N N . ILE A 1 111 ? -16.380 -4.545 13.225 1.00 80.31 111 ILE A N 1
ATOM 904 C CA . ILE A 1 111 ? -16.110 -3.347 12.401 1.00 80.31 111 ILE A CA 1
ATOM 905 C C . ILE A 1 111 ? -17.002 -3.199 11.162 1.00 80.31 111 ILE A C 1
ATOM 907 O O . ILE A 1 111 ? -17.245 -2.078 10.724 1.00 80.31 111 ILE A O 1
ATOM 911 N N . LEU A 1 112 ? -17.523 -4.299 10.607 1.00 80.25 112 LEU A N 1
ATOM 912 C CA . LEU A 1 112 ? -18.361 -4.287 9.398 1.00 80.25 112 LEU A CA 1
ATOM 913 C C . LEU A 1 112 ? -19.856 -4.091 9.695 1.00 80.25 112 LEU A C 1
ATOM 915 O O . LEU A 1 112 ? -20.664 -3.935 8.779 1.00 80.25 112 LEU A O 1
ATOM 919 N N . SER A 1 113 ? -20.249 -4.057 10.972 1.00 82.12 113 SER A N 1
ATOM 920 C CA . SER A 1 113 ? -21.657 -3.940 11.355 1.00 82.12 113 SER A CA 1
ATOM 921 C C . SER A 1 113 ? -22.271 -2.638 10.834 1.00 82.12 113 SER A C 1
ATOM 923 O O . SER A 1 113 ? -21.776 -1.550 11.127 1.00 82.12 113 SER A O 1
ATOM 925 N N . ASN A 1 114 ? -23.361 -2.718 10.068 1.00 83.62 114 ASN A N 1
ATOM 926 C CA . ASN A 1 114 ? -24.043 -1.562 9.467 1.00 83.62 114 ASN A CA 1
ATOM 927 C C . ASN A 1 114 ? -23.200 -0.749 8.459 1.00 83.62 114 ASN A C 1
ATOM 929 O O . ASN A 1 114 ? -23.452 0.443 8.296 1.00 83.62 114 ASN A O 1
ATOM 933 N N . ILE A 1 115 ? -22.186 -1.329 7.805 1.00 86.69 115 ILE A N 1
ATOM 934 C CA . ILE A 1 115 ? -21.375 -0.591 6.813 1.00 86.69 115 ILE A CA 1
ATOM 935 C C . ILE A 1 115 ? -22.200 -0.158 5.593 1.00 86.69 115 ILE A C 1
ATOM 937 O O . ILE A 1 115 ? -22.125 0.988 5.168 1.00 86.69 115 ILE A O 1
ATOM 941 N N . THR A 1 116 ? -23.090 -1.028 5.114 1.00 86.25 116 THR A N 1
ATOM 942 C CA . THR A 1 116 ? -23.931 -0.796 3.930 1.00 86.25 116 THR A CA 1
ATOM 943 C C . THR A 1 116 ? -25.100 0.157 4.169 1.00 86.25 116 THR A C 1
ATOM 945 O O . THR A 1 116 ? -25.729 0.593 3.210 1.00 86.25 116 THR A O 1
ATOM 948 N N . LYS A 1 117 ? -25.393 0.522 5.427 1.00 90.25 117 LYS A N 1
ATOM 949 C CA . LYS A 1 117 ? -26.434 1.517 5.735 1.00 90.25 117 LYS A CA 1
ATOM 950 C C . LYS A 1 117 ? -26.030 2.928 5.313 1.00 90.25 117 LYS A C 1
ATOM 952 O O . LYS A 1 117 ? -26.901 3.739 5.018 1.00 90.25 117 LYS A O 1
ATOM 957 N N . ASN A 1 118 ? -24.730 3.224 5.291 1.00 90.94 118 ASN A N 1
ATOM 958 C CA . ASN A 1 118 ? -24.216 4.491 4.791 1.00 90.94 118 ASN A CA 1
ATOM 959 C C . ASN A 1 118 ? -23.698 4.297 3.361 1.00 90.94 118 ASN A C 1
ATOM 961 O O . ASN A 1 118 ? -22.543 3.929 3.152 1.00 90.94 118 ASN A O 1
ATOM 965 N N . TRP A 1 119 ? -24.564 4.544 2.377 1.00 90.88 119 TRP A N 1
ATOM 966 C CA . TRP A 1 119 ? -24.213 4.359 0.969 1.00 90.88 119 TRP A CA 1
ATOM 967 C C . TRP A 1 119 ? -23.105 5.315 0.499 1.00 90.88 119 TRP A C 1
ATOM 969 O O . TRP A 1 119 ? -22.279 4.926 -0.321 1.00 90.88 119 TRP A O 1
ATOM 979 N N . LEU A 1 120 ? -23.021 6.518 1.081 1.00 92.50 120 LEU A N 1
ATOM 980 C CA . LEU A 1 120 ? -21.971 7.493 0.773 1.00 92.50 120 LEU A CA 1
ATOM 981 C C . LEU A 1 120 ? -20.585 6.988 1.191 1.00 92.50 120 LEU A C 1
ATOM 983 O O . LEU A 1 120 ? -19.635 7.139 0.430 1.00 92.50 120 LEU A O 1
ATOM 987 N N . PHE A 1 121 ? -20.477 6.331 2.350 1.00 91.06 121 PHE A N 1
ATOM 988 C CA . PHE A 1 121 ? -19.221 5.712 2.787 1.00 91.06 121 PHE A CA 1
ATOM 989 C C . PHE A 1 121 ? -18.752 4.641 1.794 1.00 91.06 121 PHE A C 1
ATOM 991 O O . PHE A 1 121 ? -17.612 4.662 1.343 1.00 91.06 121 PHE A O 1
ATOM 998 N N . VAL A 1 122 ? -19.653 3.731 1.408 1.00 92.88 122 VAL A N 1
ATOM 999 C CA . VAL A 1 122 ? -19.338 2.657 0.454 1.00 92.88 122 VAL A CA 1
ATOM 1000 C C . VAL A 1 122 ? -18.937 3.234 -0.906 1.00 92.88 122 VAL A C 1
ATOM 1002 O O . VAL A 1 122 ? -17.963 2.781 -1.501 1.00 92.88 122 VAL A O 1
ATOM 1005 N N . PHE A 1 123 ? -19.653 4.255 -1.382 1.00 94.88 123 PHE A N 1
ATOM 1006 C CA . PHE A 1 123 ? -19.347 4.927 -2.640 1.00 94.88 123 PHE A CA 1
ATOM 1007 C C . PHE A 1 123 ? -17.950 5.561 -2.635 1.00 94.88 123 PHE A C 1
ATOM 1009 O O . PHE A 1 123 ? -17.159 5.277 -3.532 1.00 94.88 123 PHE A O 1
ATOM 1016 N N . ILE A 1 124 ? -17.624 6.366 -1.618 1.00 94.88 124 ILE A N 1
ATOM 1017 C CA . ILE A 1 124 ? -16.311 7.023 -1.507 1.00 94.88 124 ILE A CA 1
ATOM 1018 C C . ILE A 1 124 ? -15.192 5.985 -1.445 1.00 94.88 124 ILE A C 1
ATOM 1020 O O . ILE A 1 124 ? -14.200 6.116 -2.159 1.00 94.88 124 ILE A O 1
ATOM 1024 N N . TRP A 1 125 ? -15.381 4.923 -0.663 1.00 94.62 125 TRP A N 1
ATOM 1025 C CA . TRP A 1 125 ? -14.397 3.854 -0.533 1.00 94.62 125 TRP A CA 1
ATOM 1026 C C . TRP A 1 125 ? -14.064 3.210 -1.888 1.00 94.62 125 TRP A C 1
ATOM 1028 O O . TRP A 1 125 ? -12.894 3.074 -2.247 1.00 94.62 125 TRP A O 1
ATOM 1038 N N . PHE A 1 126 ? -15.085 2.883 -2.691 1.00 95.50 126 PHE A N 1
ATOM 1039 C CA . PHE A 1 126 ? -14.870 2.342 -4.035 1.00 95.50 126 PHE A CA 1
ATOM 1040 C C . PHE A 1 126 ? -14.247 3.359 -4.990 1.00 95.50 126 PHE A C 1
ATOM 1042 O O . PHE A 1 126 ? -13.410 2.974 -5.800 1.00 95.50 126 PHE A O 1
ATOM 1049 N N . VAL A 1 127 ? -14.612 4.642 -4.902 1.00 96.69 127 VAL A N 1
ATOM 1050 C CA . VAL A 1 127 ? -13.985 5.694 -5.717 1.00 96.69 127 VAL A CA 1
ATOM 1051 C C . VAL A 1 127 ? -12.488 5.781 -5.421 1.00 96.69 127 VAL A C 1
ATOM 1053 O O . VAL A 1 127 ? -11.694 5.765 -6.357 1.00 96.69 127 VAL A O 1
ATOM 1056 N N . ILE A 1 128 ? -12.091 5.806 -4.145 1.00 95.94 128 ILE A N 1
ATOM 1057 C CA . ILE A 1 128 ? -10.674 5.846 -3.754 1.00 95.94 128 ILE A CA 1
ATOM 1058 C C . ILE A 1 128 ? -9.950 4.590 -4.250 1.00 95.94 128 ILE A C 1
ATOM 1060 O O . ILE A 1 128 ? -8.867 4.699 -4.820 1.00 95.94 128 ILE A O 1
ATOM 1064 N N . PHE A 1 129 ? -10.558 3.409 -4.102 1.00 95.81 129 PHE A N 1
ATOM 1065 C CA . PHE A 1 129 ? -9.980 2.159 -4.599 1.00 95.81 129 PHE A CA 1
ATOM 1066 C C . PHE A 1 129 ? -9.775 2.165 -6.123 1.00 95.81 129 PHE A C 1
ATOM 1068 O O . PHE A 1 129 ? -8.702 1.811 -6.603 1.00 95.81 129 PHE A O 1
ATOM 1075 N N . TRP A 1 130 ? -10.766 2.607 -6.901 1.00 95.44 130 TRP A N 1
ATOM 1076 C CA . TRP A 1 130 ? -10.651 2.670 -8.362 1.00 95.44 130 TRP A CA 1
ATOM 1077 C C . TRP A 1 130 ? -9.628 3.698 -8.829 1.00 95.44 130 TRP A C 1
ATOM 1079 O O . TRP A 1 130 ? -8.846 3.415 -9.736 1.00 95.44 130 TRP A O 1
ATOM 1089 N N . VAL A 1 131 ? -9.599 4.872 -8.195 1.00 94.19 131 VAL A N 1
ATOM 1090 C CA . VAL A 1 131 ? -8.558 5.871 -8.454 1.00 94.19 131 VAL A CA 1
ATOM 1091 C C . VAL A 1 131 ? -7.184 5.279 -8.141 1.00 94.19 131 VAL A C 1
ATOM 1093 O O . VAL A 1 131 ? -6.268 5.457 -8.936 1.00 94.19 131 VAL A O 1
ATOM 1096 N N . GLN A 1 132 ? -7.049 4.507 -7.059 1.00 94.25 132 GLN A N 1
ATOM 1097 C CA . GLN A 1 132 ? -5.800 3.824 -6.727 1.00 94.25 132 GLN A CA 1
ATOM 1098 C C . GLN A 1 132 ? -5.368 2.825 -7.807 1.00 94.25 132 GLN A C 1
ATOM 1100 O O . GLN A 1 132 ? -4.202 2.828 -8.195 1.00 94.25 132 GLN A O 1
ATOM 1105 N N . VAL A 1 133 ? -6.290 2.020 -8.341 1.00 93.88 133 VAL A N 1
ATOM 1106 C CA . VAL A 1 133 ? -5.992 1.104 -9.458 1.00 93.88 133 VAL A CA 1
ATOM 1107 C C . VAL A 1 133 ? -5.501 1.881 -10.682 1.00 93.88 133 VAL A C 1
ATOM 1109 O O . VAL A 1 133 ? -4.457 1.554 -11.238 1.00 93.88 133 VAL A O 1
ATOM 1112 N N . ILE A 1 134 ? -6.194 2.957 -11.066 1.00 92.50 134 ILE A N 1
ATOM 1113 C CA . ILE A 1 134 ? -5.802 3.788 -12.216 1.00 92.50 134 ILE A CA 1
ATOM 1114 C C . ILE A 1 134 ? -4.431 4.440 -11.988 1.00 92.50 134 ILE A C 1
ATOM 1116 O O . ILE A 1 134 ? -3.617 4.496 -12.907 1.00 92.50 134 ILE A O 1
ATOM 1120 N N . MET A 1 135 ? -4.151 4.915 -10.771 1.00 91.06 135 MET A N 1
ATOM 1121 C CA . MET A 1 135 ? -2.858 5.515 -10.437 1.00 91.06 135 MET A CA 1
ATOM 1122 C C . MET A 1 135 ? -1.711 4.505 -10.508 1.00 91.06 135 MET A C 1
ATOM 1124 O O . MET A 1 135 ? -0.626 4.871 -10.940 1.00 91.06 135 MET A O 1
ATOM 1128 N N . VAL A 1 136 ? -1.920 3.248 -10.124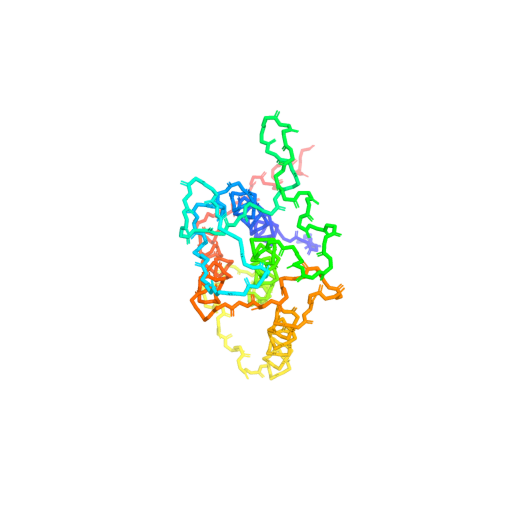 1.00 92.06 136 VAL A N 1
ATOM 1129 C CA . VAL A 1 136 ? -0.865 2.226 -10.202 1.00 92.06 136 VAL A CA 1
ATOM 1130 C C . VAL A 1 136 ? -0.616 1.782 -11.644 1.00 92.06 136 VAL A C 1
ATOM 1132 O O . VAL A 1 136 ? 0.536 1.650 -12.039 1.00 92.06 136 VAL A O 1
ATOM 1135 N N . GLU A 1 137 ? -1.673 1.601 -12.440 1.00 90.62 137 GLU A N 1
ATOM 1136 C CA . GLU A 1 137 ? -1.551 1.116 -13.824 1.00 90.62 137 GLU A CA 1
ATOM 1137 C C . GLU A 1 137 ? -1.103 2.204 -14.813 1.00 90.62 137 GLU A C 1
ATOM 1139 O O . GLU A 1 137 ? -0.404 1.916 -15.779 1.00 90.62 137 GLU A O 1
ATOM 1144 N N . ALA A 1 138 ? -1.503 3.462 -14.597 1.00 87.38 138 ALA A N 1
ATOM 1145 C CA . ALA A 1 138 ? -1.267 4.559 -15.542 1.00 87.38 138 ALA A CA 1
ATOM 1146 C C . ALA A 1 138 ? -0.542 5.773 -14.932 1.00 87.38 138 ALA A C 1
ATOM 1148 O O . ALA A 1 138 ? -0.269 6.752 -15.629 1.00 87.38 138 ALA A O 1
ATOM 1149 N N . GLY A 1 139 ? -0.204 5.747 -13.641 1.00 82.88 139 GLY A N 1
ATOM 1150 C CA . GLY A 1 139 ? 0.418 6.876 -12.939 1.00 82.88 139 GLY A CA 1
ATOM 1151 C C . GLY A 1 139 ? 1.932 6.977 -13.095 1.00 82.88 139 GLY A C 1
ATOM 1152 O O . GLY A 1 139 ? 2.567 7.670 -12.300 1.00 82.88 139 GLY A O 1
ATOM 1153 N N . GLY A 1 140 ? 2.532 6.327 -14.096 1.00 79.75 140 GLY A N 1
ATOM 1154 C CA . GLY A 1 140 ? 3.986 6.332 -14.279 1.00 79.75 140 GLY A CA 1
ATOM 1155 C C . GLY A 1 140 ? 4.583 7.736 -14.409 1.00 79.75 140 GLY A C 1
ATOM 1156 O O . GLY A 1 140 ? 5.555 8.066 -13.736 1.00 79.75 140 GLY A O 1
ATOM 1157 N N . TRP A 1 141 ? 3.938 8.608 -15.190 1.00 72.69 141 TRP A N 1
ATOM 1158 C CA . TRP A 1 141 ? 4.402 9.986 -15.394 1.00 72.69 141 TRP A CA 1
ATOM 1159 C C . TRP A 1 141 ? 4.099 10.926 -14.217 1.00 72.69 141 TRP A C 1
ATOM 1161 O O . TRP A 1 141 ? 4.926 11.763 -13.869 1.00 72.69 141 TRP A O 1
ATOM 1171 N N . ALA A 1 142 ? 2.921 10.804 -13.600 1.00 79.88 142 ALA A N 1
ATOM 1172 C CA . ALA A 1 142 ? 2.462 11.747 -12.576 1.00 79.88 142 ALA A CA 1
ATOM 1173 C C . ALA A 1 142 ? 2.932 11.392 -11.155 1.00 79.88 142 ALA A C 1
ATOM 1175 O O . ALA A 1 142 ? 3.155 12.285 -10.342 1.00 79.88 142 ALA A O 1
ATOM 1176 N N . MET A 1 143 ? 3.068 10.097 -10.855 1.00 76.69 143 MET A N 1
ATOM 1177 C CA . MET A 1 143 ? 3.297 9.576 -9.501 1.00 76.69 143 MET A CA 1
ATOM 1178 C C . MET A 1 143 ? 4.610 8.794 -9.376 1.00 76.69 143 MET A C 1
ATOM 1180 O O . MET A 1 143 ? 4.878 8.233 -8.317 1.00 76.69 143 MET A O 1
ATOM 1184 N N . GLY A 1 144 ? 5.416 8.719 -10.443 1.00 77.94 144 GLY A N 1
ATOM 1185 C CA . GLY A 1 144 ? 6.636 7.907 -10.452 1.00 77.94 144 GLY A CA 1
ATOM 1186 C C . GLY A 1 144 ? 6.342 6.423 -10.217 1.00 77.94 144 GLY A C 1
ATOM 1187 O O . GLY A 1 144 ? 7.093 5.740 -9.524 1.00 77.94 144 GLY A O 1
ATOM 1188 N N . CYS A 1 145 ? 5.209 5.935 -10.727 1.00 84.56 145 CYS A N 1
ATOM 1189 C CA . CYS A 1 145 ? 4.896 4.509 -10.720 1.00 84.56 145 CYS A CA 1
ATOM 1190 C C . 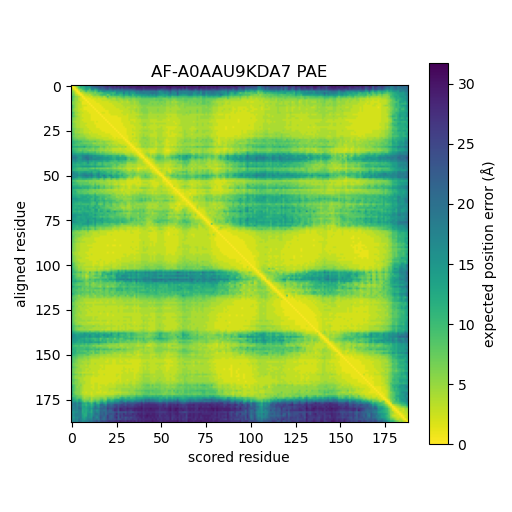CYS A 1 145 ? 5.643 3.785 -11.851 1.00 84.56 145 CYS A C 1
ATOM 1192 O O . CYS A 1 145 ? 6.126 4.407 -12.800 1.00 84.56 145 CYS A O 1
ATOM 1194 N N . HIS A 1 146 ? 5.761 2.464 -11.750 1.00 85.31 146 HIS A N 1
ATOM 1195 C CA . HIS A 1 146 ? 6.312 1.649 -12.829 1.00 85.31 146 HIS A CA 1
ATOM 1196 C C . HIS A 1 146 ? 5.436 1.760 -14.084 1.00 85.31 146 HIS A C 1
ATOM 1198 O O . HIS A 1 146 ? 4.212 1.835 -13.990 1.00 85.31 146 HIS A O 1
ATOM 1204 N N . LEU A 1 147 ? 6.067 1.799 -15.258 1.00 83.12 147 LEU A N 1
ATOM 1205 C CA . LEU A 1 147 ? 5.384 2.050 -16.532 1.00 83.12 147 LEU A CA 1
ATOM 1206 C C . LEU A 1 147 ? 4.472 0.894 -16.972 1.00 83.12 147 LEU A C 1
ATOM 1208 O O . LEU A 1 147 ? 3.463 1.144 -17.624 1.00 83.12 147 LEU A O 1
ATOM 1212 N N . ASP A 1 148 ? 4.806 -0.343 -16.599 1.00 84.00 148 ASP A N 1
ATOM 1213 C CA . ASP A 1 148 ? 4.050 -1.548 -16.967 1.00 84.00 148 ASP A CA 1
ATOM 1214 C C . ASP A 1 148 ? 3.076 -1.983 -15.849 1.00 84.00 148 ASP A C 1
ATOM 1216 O O . ASP A 1 148 ? 2.687 -3.154 -15.798 1.00 84.00 148 ASP A O 1
ATOM 1220 N N . GLY A 1 149 ? 2.735 -1.089 -14.914 1.00 86.06 149 GLY A N 1
ATOM 1221 C CA . GLY A 1 149 ? 1.738 -1.337 -13.865 1.00 86.06 149 GLY A CA 1
ATOM 1222 C C . GLY A 1 149 ? 2.095 -2.490 -12.923 1.00 86.06 149 GLY A C 1
ATOM 1223 O O . GLY A 1 149 ? 3.259 -2.657 -12.544 1.00 86.06 149 GLY A O 1
ATOM 1224 N N . PHE A 1 150 ? 1.105 -3.302 -12.538 1.00 88.88 150 PHE A N 1
ATOM 1225 C CA . PHE A 1 150 ? 1.330 -4.541 -11.785 1.00 88.88 150 PHE A CA 1
ATOM 1226 C C . PHE A 1 150 ? 0.732 -5.761 -12.456 1.00 88.88 150 PHE A C 1
ATOM 1228 O O . PHE A 1 150 ? -0.323 -5.730 -13.085 1.00 88.88 150 PHE A O 1
ATOM 1235 N N . THR A 1 151 ? 1.384 -6.896 -12.225 1.00 90.12 151 THR A N 1
ATOM 1236 C CA . THR A 1 151 ? 0.773 -8.184 -12.534 1.00 90.12 151 THR A CA 1
ATOM 1237 C C . THR A 1 151 ? -0.335 -8.510 -11.535 1.00 90.12 151 THR A C 1
ATOM 1239 O O . THR A 1 151 ? -0.366 -8.025 -10.400 1.00 90.12 151 THR A O 1
ATOM 1242 N N . VAL A 1 152 ? -1.253 -9.384 -11.945 1.00 89.62 152 VAL A N 1
ATOM 1243 C CA . VAL A 1 152 ? -2.366 -9.836 -11.098 1.00 89.62 152 VAL A CA 1
ATOM 1244 C C . VAL A 1 152 ? -1.859 -10.468 -9.792 1.00 89.62 152 VAL A C 1
ATOM 1246 O O . VAL A 1 152 ? -2.437 -10.241 -8.731 1.00 89.62 152 VAL A O 1
ATOM 1249 N N . GLU A 1 153 ? -0.749 -11.210 -9.843 1.00 90.50 153 GLU A N 1
ATOM 1250 C CA . GLU A 1 153 ? -0.124 -11.801 -8.654 1.00 90.50 153 GLU A CA 1
ATOM 1251 C C . GLU A 1 153 ? 0.386 -10.729 -7.682 1.00 90.50 153 GLU A C 1
ATOM 1253 O O . GLU A 1 153 ? 0.064 -10.770 -6.493 1.00 90.50 153 GLU A O 1
ATOM 1258 N N . GLN A 1 154 ? 1.110 -9.721 -8.182 1.00 91.69 154 GLN A N 1
ATOM 1259 C CA . GLN A 1 154 ? 1.591 -8.597 -7.371 1.00 91.69 154 GLN A CA 1
ATOM 1260 C C . GLN A 1 154 ? 0.433 -7.818 -6.734 1.00 91.69 154 GLN A C 1
ATOM 1262 O O . GLN A 1 154 ? 0.526 -7.421 -5.570 1.00 91.69 154 GLN A O 1
ATOM 1267 N N . TRP A 1 155 ? -0.682 -7.656 -7.452 1.00 93.25 155 TRP A N 1
ATOM 1268 C CA . TRP A 1 155 ? -1.907 -7.057 -6.920 1.00 93.25 155 TRP A CA 1
ATOM 1269 C C . TRP A 1 155 ? -2.488 -7.843 -5.744 1.00 93.25 155 TRP A C 1
ATOM 1271 O O . TRP A 1 155 ? -2.817 -7.247 -4.716 1.00 93.25 155 TRP A O 1
ATOM 1281 N N . PHE A 1 156 ? -2.585 -9.170 -5.848 1.00 93.62 156 PHE A N 1
ATOM 1282 C CA . PHE A 1 156 ? -3.071 -9.991 -4.736 1.00 93.62 156 PHE A CA 1
ATOM 1283 C C . PHE A 1 156 ? -2.158 -9.902 -3.515 1.00 93.62 156 PHE A C 1
ATOM 1285 O O . PHE A 1 156 ? -2.654 -9.785 -2.394 1.00 93.62 156 PHE A O 1
ATOM 1292 N N . ILE A 1 157 ? -0.839 -9.883 -3.723 1.00 93.44 157 ILE A N 1
ATOM 1293 C CA . ILE A 1 157 ? 0.133 -9.709 -2.638 1.00 93.44 157 ILE A CA 1
ATOM 1294 C C . ILE A 1 157 ? -0.019 -8.310 -2.010 1.00 93.44 157 ILE A C 1
ATOM 1296 O O . ILE A 1 157 ? -0.072 -8.201 -0.784 1.00 93.44 157 ILE A O 1
ATOM 1300 N N . CY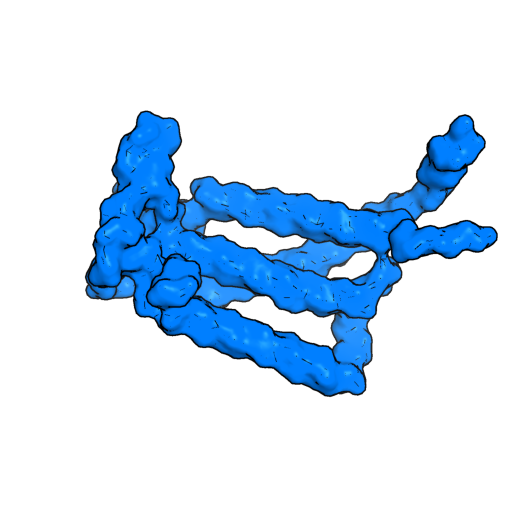S A 1 158 ? -0.187 -7.250 -2.813 1.00 93.94 158 CYS A N 1
ATOM 1301 C CA . CYS A 1 158 ? -0.467 -5.894 -2.320 1.00 93.94 158 CYS A CA 1
ATOM 1302 C C . CYS A 1 158 ? -1.727 -5.850 -1.453 1.00 93.94 158 CYS A C 1
ATOM 1304 O O . CYS A 1 158 ? -1.704 -5.288 -0.361 1.00 93.94 158 CYS A O 1
ATOM 1306 N N . ILE A 1 159 ? -2.827 -6.439 -1.930 1.00 94.94 159 ILE A N 1
ATOM 1307 C CA . ILE A 1 159 ? -4.106 -6.461 -1.211 1.00 94.94 159 ILE A CA 1
ATOM 1308 C C . ILE A 1 159 ? -3.975 -7.264 0.084 1.00 94.94 159 ILE A C 1
ATOM 1310 O O . ILE A 1 159 ? -4.461 -6.818 1.122 1.00 94.94 159 ILE A O 1
ATOM 1314 N N . ALA A 1 160 ? -3.282 -8.405 0.055 1.00 94.94 160 ALA A N 1
ATOM 1315 C CA . ALA A 1 160 ? -3.047 -9.226 1.239 1.00 94.94 160 ALA A CA 1
ATOM 1316 C C . ALA A 1 160 ? -2.308 -8.444 2.335 1.00 94.94 160 ALA A C 1
ATOM 1318 O O . ALA A 1 160 ? -2.752 -8.439 3.484 1.00 94.94 160 ALA A O 1
ATOM 1319 N N . TRP A 1 161 ? -1.241 -7.721 1.977 1.00 94.50 161 TRP A N 1
ATOM 1320 C CA . TRP A 1 161 ? -0.587 -6.797 2.905 1.00 94.50 161 TRP A CA 1
ATOM 1321 C C . TRP A 1 161 ? -1.525 -5.666 3.314 1.00 94.50 161 TRP A C 1
ATOM 1323 O O . TRP A 1 161 ? -1.661 -5.394 4.502 1.00 94.50 161 TRP A O 1
ATOM 1333 N N . GLY A 1 162 ? -2.236 -5.061 2.362 1.00 94.06 162 GLY A N 1
ATOM 1334 C CA . GLY A 1 162 ? -3.194 -3.981 2.583 1.00 94.06 162 GLY A CA 1
ATOM 1335 C C . GLY A 1 162 ? -4.236 -4.280 3.662 1.00 94.06 162 GLY A C 1
ATOM 1336 O O . GLY A 1 162 ? -4.627 -3.369 4.379 1.00 94.06 162 GLY A O 1
ATOM 1337 N N . LEU A 1 163 ? -4.633 -5.542 3.853 1.00 94.88 163 LEU A N 1
ATOM 1338 C CA . LEU A 1 163 ? -5.585 -5.962 4.889 1.00 94.88 163 LEU A CA 1
ATOM 1339 C C . LEU A 1 163 ? -5.026 -5.915 6.323 1.00 94.88 163 LEU A C 1
ATOM 1341 O O . LEU A 1 163 ? -5.797 -6.013 7.283 1.00 94.88 163 LEU A O 1
ATOM 1345 N N . VAL A 1 164 ? -3.714 -5.742 6.507 1.00 94.88 164 VAL A N 1
ATOM 1346 C CA . VAL A 1 164 ? -3.077 -5.747 7.832 1.00 94.88 164 VAL A CA 1
ATOM 1347 C C . VAL A 1 164 ? -3.695 -4.755 8.825 1.00 94.88 164 VAL A C 1
ATOM 1349 O O . VAL A 1 164 ? -3.904 -5.176 9.959 1.00 94.88 164 VAL A O 1
ATOM 1352 N N . PRO A 1 165 ? -4.064 -3.504 8.486 1.00 93.25 165 PRO A N 1
ATOM 1353 C CA . PRO A 1 165 ? -4.722 -2.597 9.426 1.00 93.25 165 PRO A CA 1
ATOM 1354 C C . PRO A 1 165 ? -6.007 -3.174 10.032 1.00 93.25 165 PRO A C 1
ATOM 1356 O O . PRO A 1 165 ? -6.303 -2.955 11.208 1.00 93.25 165 PRO A O 1
ATOM 1359 N N . ILE A 1 166 ? -6.790 -3.936 9.261 1.00 91.94 166 ILE A N 1
ATOM 1360 C CA . ILE A 1 166 ? -8.000 -4.601 9.769 1.00 91.94 166 ILE A CA 1
ATOM 1361 C C . ILE A 1 166 ? -7.618 -5.658 10.812 1.00 91.94 166 ILE A C 1
ATOM 1363 O O . ILE A 1 166 ? -8.208 -5.711 11.893 1.00 91.94 166 ILE A O 1
ATOM 1367 N N . VAL A 1 167 ? -6.597 -6.464 10.517 1.00 90.81 167 VAL A N 1
ATOM 1368 C CA . VAL A 1 167 ? -6.107 -7.523 11.413 1.00 90.81 167 VAL A CA 1
ATOM 1369 C C . VAL A 1 167 ? -5.452 -6.935 12.666 1.00 90.81 167 VAL A C 1
ATOM 1371 O O . VAL A 1 167 ? -5.720 -7.375 13.785 1.00 90.81 167 VAL A O 1
ATOM 1374 N N . SER A 1 168 ? -4.633 -5.897 12.512 1.00 90.25 168 SER A N 1
ATOM 1375 C CA . SER A 1 168 ? -3.934 -5.234 13.611 1.00 90.25 168 SER A CA 1
ATOM 1376 C C . SER A 1 168 ? -4.899 -4.566 14.586 1.00 90.25 168 SER A C 1
ATOM 1378 O O . SER A 1 168 ? -4.604 -4.504 15.777 1.00 90.25 168 SER A O 1
ATOM 1380 N N . ARG A 1 169 ? -6.087 -4.134 14.139 1.00 88.31 169 ARG A N 1
ATOM 1381 C CA . ARG A 1 169 ? -7.123 -3.624 15.047 1.00 88.31 169 ARG A CA 1
ATOM 1382 C C . ARG A 1 169 ? -7.528 -4.693 16.053 1.00 88.31 169 ARG A C 1
ATOM 1384 O O . ARG A 1 169 ? -7.626 -4.402 17.242 1.00 88.31 169 ARG A O 1
ATOM 1391 N N . TRP A 1 170 ? -7.744 -5.920 15.585 1.00 86.56 170 TRP A N 1
ATOM 1392 C CA . TRP A 1 170 ? -8.089 -7.033 16.462 1.00 86.56 170 TRP A CA 1
ATOM 1393 C C . TRP A 1 170 ? -6.980 -7.280 17.495 1.00 86.56 170 TRP A C 1
ATOM 1395 O O . TRP A 1 170 ? -7.278 -7.407 18.680 1.00 86.56 170 TRP A O 1
ATOM 1405 N N . LEU A 1 171 ? -5.708 -7.205 17.080 1.00 87.62 171 LEU A N 1
ATOM 1406 C CA . LEU A 1 171 ? -4.556 -7.288 17.989 1.00 87.62 171 LEU A CA 1
ATOM 1407 C C . LEU A 1 171 ? -4.532 -6.154 19.025 1.00 87.62 171 LEU A C 1
ATOM 1409 O O . LEU A 1 171 ? -4.275 -6.394 20.201 1.00 87.62 171 LEU A O 1
ATOM 1413 N N . ILE A 1 172 ? -4.823 -4.919 18.614 1.00 87.69 172 ILE A N 1
ATOM 1414 C CA . ILE A 1 172 ? -4.807 -3.753 19.505 1.00 87.69 172 ILE A CA 1
ATOM 1415 C C . ILE A 1 172 ? -5.930 -3.851 20.545 1.00 87.69 172 ILE A C 1
ATOM 1417 O O . ILE A 1 172 ? -5.700 -3.540 21.713 1.00 87.69 172 ILE A O 1
ATOM 1421 N N . ILE A 1 173 ? -7.125 -4.329 20.182 1.00 85.75 173 ILE A N 1
ATOM 1422 C CA . ILE A 1 173 ? -8.239 -4.512 21.133 1.00 85.75 173 ILE A CA 1
ATOM 1423 C C . ILE A 1 173 ? -7.850 -5.466 22.277 1.00 85.75 173 ILE A C 1
ATOM 1425 O O . ILE A 1 173 ? -8.234 -5.210 23.417 1.00 85.75 173 ILE A O 1
ATOM 1429 N N . LEU A 1 174 ? -7.021 -6.487 22.018 1.00 83.50 174 LEU A N 1
ATOM 1430 C CA . LEU A 1 174 ? -6.590 -7.461 23.033 1.00 83.50 174 LEU A CA 1
ATOM 1431 C C . LEU A 1 174 ? -5.775 -6.861 24.187 1.00 83.50 174 LEU A C 1
ATOM 1433 O O . LEU A 1 174 ? -5.697 -7.478 25.245 1.00 83.50 174 LEU A O 1
ATOM 1437 N N . ILE A 1 175 ? -5.170 -5.682 24.017 1.00 82.25 175 ILE A N 1
ATOM 1438 C CA . ILE A 1 175 ? -4.381 -5.022 25.064 1.00 82.25 175 ILE A CA 1
ATOM 1439 C C . ILE A 1 175 ? -5.311 -4.107 25.878 1.00 82.25 175 ILE A C 1
ATOM 1441 O O . ILE A 1 175 ? -5.609 -3.001 25.423 1.00 82.25 175 ILE A O 1
ATOM 1445 N N . PRO A 1 176 ? -5.800 -4.493 27.072 1.00 77.06 176 PRO A N 1
ATOM 1446 C CA . PRO A 1 176 ? -6.693 -3.635 27.844 1.00 77.06 176 PRO A CA 1
ATOM 1447 C C . PRO A 1 176 ? -5.947 -2.382 28.321 1.00 77.06 176 PRO A C 1
ATOM 1449 O O . PRO A 1 176 ? -4.967 -2.474 29.061 1.00 77.06 176 PRO A O 1
ATOM 1452 N N . PHE A 1 177 ? -6.419 -1.195 27.929 1.00 66.06 177 PHE A N 1
ATOM 1453 C CA . PHE A 1 177 ? -5.894 0.057 28.472 1.00 66.06 177 PHE A CA 1
ATOM 1454 C C . PHE A 1 177 ? -6.660 0.381 29.753 1.00 66.06 177 PHE A C 1
ATOM 1456 O O . PHE A 1 177 ? -7.866 0.614 29.731 1.00 66.06 177 PHE A O 1
ATOM 1463 N N . LYS A 1 178 ? -5.979 0.328 30.900 1.00 56.25 178 LYS A N 1
ATOM 1464 C CA . LYS A 1 178 ? -6.601 0.610 32.195 1.00 56.25 178 LYS A CA 1
ATOM 1465 C C . LYS A 1 178 ? -6.509 2.109 32.474 1.00 56.25 178 LYS A C 1
ATOM 1467 O O . LYS A 1 178 ? -5.460 2.595 32.892 1.00 56.25 178 LYS A O 1
ATOM 1472 N N . ASP A 1 179 ? -7.632 2.811 32.339 1.00 60.00 179 ASP A N 1
ATOM 1473 C CA . ASP A 1 179 ? -7.763 4.265 32.557 1.00 60.00 179 ASP A CA 1
ATOM 1474 C C . ASP A 1 179 ? -7.243 4.758 33.923 1.00 60.00 179 ASP A C 1
ATOM 1476 O O . ASP A 1 179 ? -6.912 5.931 34.095 1.00 60.00 179 ASP A O 1
ATOM 1480 N N . LYS A 1 180 ? -7.119 3.864 34.914 1.00 51.97 180 LYS A N 1
ATOM 1481 C CA . LYS A 1 180 ? -6.727 4.225 36.285 1.00 51.97 180 LYS A CA 1
ATOM 1482 C C . LYS A 1 180 ? -5.301 4.781 36.409 1.00 51.97 180 LYS A C 1
ATOM 1484 O O . LYS A 1 180 ? -5.075 5.586 37.303 1.00 51.97 180 LYS A O 1
ATOM 1489 N N . ILE A 1 181 ? -4.351 4.380 35.557 1.00 54.16 181 ILE A N 1
ATOM 1490 C CA . ILE A 1 181 ? -2.941 4.811 35.682 1.00 54.16 181 ILE A CA 1
ATOM 1491 C C . ILE A 1 181 ? -2.742 6.239 35.151 1.00 54.16 181 ILE A C 1
ATOM 1493 O O . ILE A 1 181 ? -2.034 7.030 35.768 1.00 54.16 181 ILE A O 1
ATOM 1497 N N . LEU A 1 182 ? -3.422 6.608 34.063 1.00 53.91 182 LEU A N 1
ATOM 1498 C CA . LEU A 1 182 ? -3.294 7.939 33.462 1.00 53.91 182 LEU A CA 1
ATOM 1499 C C . LEU A 1 182 ? -3.965 9.026 34.319 1.00 53.91 182 LEU A C 1
ATOM 1501 O O . LEU A 1 182 ? -3.435 10.123 34.459 1.00 53.91 182 LEU A O 1
ATOM 1505 N N . VAL A 1 183 ? -5.095 8.696 34.958 1.00 56.72 183 VAL A N 1
ATOM 1506 C CA . VAL A 1 183 ? -5.779 9.588 35.912 1.00 56.72 183 VAL A CA 1
ATOM 1507 C C . VAL A 1 183 ? -4.946 9.814 37.181 1.00 56.72 183 VAL A C 1
ATOM 1509 O O . VAL A 1 183 ? -5.060 10.867 37.797 1.00 56.72 183 VAL A O 1
ATOM 1512 N N . LEU A 1 184 ? -4.096 8.859 37.574 1.00 56.06 184 LEU A N 1
ATOM 1513 C CA . LEU A 1 184 ? -3.180 9.015 38.710 1.00 56.06 184 LEU A CA 1
ATOM 1514 C C . LEU A 1 184 ? -1.960 9.884 38.369 1.00 56.06 184 LEU A C 1
ATOM 1516 O O . LEU A 1 184 ? -1.536 10.657 39.218 1.00 56.06 184 LEU A O 1
ATOM 1520 N N . LEU A 1 185 ? -1.436 9.799 37.141 1.00 58.09 185 LEU A N 1
ATOM 1521 C CA . LEU A 1 185 ? -0.283 10.594 36.692 1.00 58.09 185 LEU A CA 1
ATOM 1522 C C . LEU A 1 185 ? -0.641 12.035 36.299 1.00 58.09 185 LEU A C 1
ATOM 1524 O O . LEU A 1 185 ? 0.195 12.918 36.412 1.00 58.09 185 LEU A O 1
ATOM 1528 N N . LEU A 1 186 ? -1.875 12.287 35.852 1.00 62.78 186 LEU A N 1
ATOM 1529 C CA . LEU A 1 186 ? -2.360 13.634 35.508 1.00 62.78 186 LEU A CA 1
ATOM 1530 C C . LEU A 1 186 ? -3.016 14.368 36.695 1.00 62.78 186 LEU A C 1
ATOM 1532 O O . LEU A 1 186 ? -3.506 15.483 36.529 1.00 62.78 186 LEU A O 1
ATOM 1536 N N . ARG A 1 187 ? -3.063 13.741 37.880 1.00 56.78 187 ARG A N 1
ATOM 1537 C CA . ARG A 1 187 ? -3.600 14.322 39.127 1.00 56.78 187 ARG A CA 1
ATOM 1538 C C . ARG A 1 187 ? -2.514 14.594 40.186 1.00 56.78 187 ARG A C 1
ATOM 1540 O O . ARG A 1 187 ? -2.865 15.001 41.291 1.00 56.78 187 ARG A O 1
ATOM 1547 N N . SER A 1 188 ? -1.235 14.377 39.866 1.00 52.84 188 SER A N 1
ATOM 1548 C CA . SER A 1 188 ? -0.073 14.830 40.654 1.00 52.84 188 SER A CA 1
ATOM 1549 C C . SER A 1 188 ? 0.573 16.035 39.996 1.00 52.84 188 SER A C 1
ATOM 1551 O O . SER A 1 188 ? 0.920 16.980 40.727 1.00 52.84 188 SER A O 1
#

InterPro domains:
  IPR006068 Cation-transporting P-type ATPase, C-terminal [PF00689] (3-171)
  IPR023298 P-type ATPase, transmembrane domain superfamily [SSF81665] (3-177)

Sequence (188 aa):
MSDFIITPTMFKHIFGQATIQCAIIFAMMFAGENFIPEYGNGKSIYYNPSSEDYVKSGRDYNFKGDKDCYWLYNNTDIGPSRMVTFIFNVFVLFQLFNEINCRKLQDETCILSNITKNWLFVFIWFVIFWVQVIMVEAGGWAMGCHLDGFTVEQWFICIAWGLVPIVSRWLIILIPFKDKILVLLLRS

Solvent-accessible surface area (backbone atoms only — not comparable to full-atom values): 10748 Å² total; per-residue (Å²): 134,84,87,58,96,69,46,71,66,43,51,51,52,54,53,50,52,50,51,55,53,51,52,49,55,55,49,42,72,72,50,36,38,78,67,42,71,49,88,81,88,54,86,50,62,58,54,18,95,92,43,77,56,13,21,27,66,50,41,46,52,43,98,86,70,47,79,62,32,50,66,37,62,75,32,88,85,30,30,35,35,56,43,52,34,46,54,52,50,31,52,54,33,32,54,61,38,35,50,54,49,66,75,54,68,63,94,66,86,67,68,69,68,73,51,78,76,41,58,66,59,54,50,51,52,50,51,54,51,53,51,50,51,50,41,45,48,66,16,27,85,84,69,61,17,15,65,82,34,71,53,74,68,56,48,53,54,37,50,60,58,14,48,43,49,58,56,48,48,59,59,53,61,72,59,80,80,66,70,70,60,61,58,55,66,77,71,112

Organism: NCBI:txid1481888

Mean predicted aligned error: 7.46 Å

Foldseek 3Di:
DPPDPADPLLVLLVVLLVVVLVVVLVVLLVCQLPPAFFDDDAPLGDHDPVDRGGWFSLDQADPVRDGGCVVQCVDPRRFTIQSVLLSVLLSLLLVLLVVLVVVDRHLDPCSCPCVVVPVVNVVVSVVSVVVSQCCQCPVCPPPRHGPRGDDPVSVVVSNVSSNVSVVSSVVSSVDDDDPVVVVVVVVD

Radius of gyration: 20.38 Å; Cα contacts (8 Å, |Δi|>4): 210; chains: 1; bounding box: 54×30×62 Å

pLDDT: mean 85.06, std 10.46, range [47.25, 97.06]